Protein AF-A0A0Q4BB19-F1 (afdb_monomer)

Nearest PDB structures (foldseek):
  2dpl-assembly1_B  TM=2.195E-01  e=8.723E+00  Pyrococcus horikoshii OT3
  4wyo-assembly1_B  TM=1.911E-01  e=7.718E+00  Saccharomyces cerevisiae S288C

Mean predicted aligned error: 15.03 Å

Radius of gyration: 22.27 Å; Cα contacts (8 Å, |Δi|>4): 203; chains: 1; bounding box: 60×57×53 Å

Secondary structure (DSSP, 8-state):
--HHHHTTTT-SS--HHHHHHHHHHHHHHHSS---------TT-PPPS--SS---EEEEE--TTTS-HHHHHHHHHHHHHTTPEEEEEES-HHHHHHTTSTT--HHHHHHHHHHHHHHHHS-GGG----S--HHHHHHHHH-TT--TT---TT--HHHHHHHHHHHTTS---HHHHTSPP-SS--TT-EE-HHHHHHHHH------S--TTPPP------

Structure (mmCIF, N/CA/C/O backbone):
data_AF-A0A0Q4BB19-F1
#
_entry.id   AF-A0A0Q4BB19-F1
#
loop_
_atom_site.group_PDB
_atom_site.id
_atom_site.type_symbol
_atom_site.label_atom_id
_atom_site.label_alt_id
_atom_site.label_comp_id
_atom_site.label_asym_id
_atom_site.label_entity_id
_atom_site.label_seq_id
_atom_site.pdbx_PDB_ins_code
_atom_site.Cartn_x
_atom_site.Cartn_y
_atom_site.Cartn_z
_atom_site.occupancy
_atom_site.B_iso_or_equiv
_atom_site.auth_seq_id
_atom_site.auth_comp_id
_atom_site.auth_asym_id
_atom_site.auth_atom_id
_atom_site.pdbx_PDB_model_num
ATOM 1 N N . MET A 1 1 ? -9.253 36.532 -19.742 1.00 53.78 1 MET A N 1
ATOM 2 C CA . MET A 1 1 ? -8.812 36.222 -18.373 1.00 53.78 1 MET A CA 1
ATOM 3 C C . MET A 1 1 ? -9.333 37.343 -17.493 1.00 53.78 1 MET A C 1
ATOM 5 O O . MET A 1 1 ? -9.283 38.482 -17.946 1.00 53.78 1 MET A O 1
ATOM 9 N N . LEU A 1 2 ? -9.950 37.046 -16.352 1.00 58.09 2 LEU A N 1
ATOM 10 C CA . LEU A 1 2 ? -10.363 38.079 -15.392 1.00 58.09 2 LEU A CA 1
ATOM 11 C C . LEU A 1 2 ? -9.109 38.657 -14.708 1.00 58.09 2 LEU A C 1
ATOM 13 O O . LEU A 1 2 ? -8.163 37.915 -14.461 1.00 58.09 2 LEU A O 1
ATOM 17 N N . GLU A 1 3 ? -9.095 39.944 -14.343 1.00 58.84 3 GLU A N 1
ATOM 18 C CA . GLU A 1 3 ? -7.979 40.551 -13.575 1.00 58.84 3 GLU A CA 1
ATOM 19 C C . GLU A 1 3 ? -7.700 39.812 -12.249 1.00 58.84 3 GLU A C 1
ATOM 21 O O . GLU A 1 3 ? -6.589 39.830 -11.720 1.00 58.84 3 GLU A O 1
ATOM 26 N N . SER A 1 4 ? -8.712 39.138 -11.698 1.00 55.72 4 SER A N 1
ATOM 27 C CA . SER A 1 4 ? -8.594 38.280 -10.518 1.00 55.72 4 SER A CA 1
ATOM 28 C C . SER A 1 4 ? -7.848 36.968 -10.794 1.00 55.72 4 SER A C 1
ATOM 30 O O . SER A 1 4 ? -7.155 36.477 -9.905 1.00 55.72 4 SER A O 1
ATOM 32 N N . GLU A 1 5 ? -7.934 36.428 -12.013 1.00 53.31 5 GLU A N 1
ATOM 33 C CA . GLU A 1 5 ? -7.247 35.198 -12.435 1.00 53.31 5 GLU A CA 1
ATOM 34 C C . GLU A 1 5 ? -5.732 35.430 -12.585 1.00 53.31 5 GLU A C 1
ATOM 36 O O . GLU A 1 5 ? -4.938 34.570 -12.208 1.00 53.31 5 GLU A O 1
ATOM 41 N N . GLU A 1 6 ? -5.310 36.616 -13.039 1.00 58.72 6 GLU A N 1
ATOM 42 C CA . GLU A 1 6 ? -3.886 36.969 -13.192 1.00 58.72 6 GLU A CA 1
ATOM 43 C C . GLU A 1 6 ? -3.124 36.993 -11.858 1.00 58.72 6 GLU A C 1
ATOM 45 O O . GLU A 1 6 ? -1.945 36.650 -11.807 1.00 58.72 6 GLU A O 1
ATOM 50 N N . LYS A 1 7 ? -3.800 37.308 -10.744 1.00 58.00 7 LYS A N 1
ATOM 51 C CA . LYS A 1 7 ? -3.188 37.331 -9.400 1.00 58.00 7 LYS A CA 1
ATOM 52 C C . LYS A 1 7 ? -2.825 35.947 -8.850 1.00 58.00 7 LYS A C 1
ATOM 54 O O . LYS A 1 7 ? -2.095 35.876 -7.857 1.00 58.00 7 LYS A O 1
ATOM 59 N N . LEU A 1 8 ? -3.354 34.873 -9.440 1.00 57.22 8 LEU A N 1
ATOM 60 C CA . LEU A 1 8 ? -3.196 33.497 -8.957 1.00 57.22 8 LEU A CA 1
ATOM 61 C C . LEU A 1 8 ? -2.074 32.736 -9.672 1.00 57.22 8 LEU A C 1
ATOM 63 O O . LEU A 1 8 ? -1.525 31.794 -9.110 1.00 57.22 8 LEU A O 1
ATOM 67 N N . ILE A 1 9 ? -1.714 33.150 -10.887 1.00 52.31 9 ILE A N 1
ATOM 68 C CA . ILE A 1 9 ? -0.814 32.394 -11.771 1.00 52.31 9 ILE A CA 1
ATOM 69 C C . ILE A 1 9 ? 0.642 32.383 -11.261 1.00 52.31 9 ILE A C 1
ATOM 71 O O . ILE A 1 9 ? 1.370 31.436 -11.536 1.00 52.31 9 ILE A O 1
ATOM 75 N N . ASP A 1 10 ? 1.036 33.367 -10.446 1.00 53.34 10 ASP A N 1
ATOM 76 C CA . ASP A 1 10 ? 2.432 33.579 -10.020 1.00 53.34 10 ASP A CA 1
ATOM 77 C C . ASP A 1 10 ? 2.720 33.226 -8.543 1.00 53.34 10 ASP A C 1
ATOM 79 O O . ASP A 1 10 ? 3.765 33.585 -7.994 1.00 53.34 10 ASP A O 1
ATOM 83 N N . LYS A 1 11 ? 1.798 32.542 -7.845 1.00 56.72 11 LYS A N 1
ATOM 84 C CA . LYS A 1 11 ? 1.942 32.245 -6.406 1.00 56.72 11 LYS A CA 1
ATOM 85 C C . LYS A 1 11 ? 1.939 30.746 -6.108 1.00 56.72 11 LYS A C 1
ATOM 87 O O . LYS A 1 11 ? 0.918 30.080 -6.221 1.00 56.72 11 LYS A O 1
ATOM 92 N N . HIS A 1 12 ? 3.074 30.244 -5.615 1.00 52.50 12 HIS A N 1
ATOM 93 C CA . HIS A 1 12 ? 3.257 28.839 -5.214 1.00 52.50 12 HIS A CA 1
ATOM 94 C C . HIS A 1 12 ? 2.549 28.446 -3.903 1.00 52.50 12 HIS A C 1
ATOM 96 O O . HIS A 1 12 ? 2.389 27.260 -3.627 1.00 52.50 12 HIS A O 1
ATOM 102 N N . HIS A 1 13 ? 2.084 29.422 -3.118 1.00 51.38 13 HIS A N 1
ATOM 103 C CA . HIS A 1 13 ? 1.281 29.202 -1.917 1.00 51.38 13 HIS A CA 1
ATOM 104 C C . HIS A 1 13 ? 0.120 30.190 -1.904 1.00 51.38 13 HIS A C 1
ATOM 106 O O . HIS A 1 13 ? 0.308 31.391 -1.699 1.00 51.38 13 HIS A O 1
ATOM 112 N N . LEU A 1 14 ? -1.080 29.682 -2.151 1.00 59.03 14 LEU A N 1
ATOM 113 C CA . LEU A 1 14 ? -2.302 30.467 -2.143 1.00 59.03 14 LEU A CA 1
ATOM 114 C C . LEU A 1 14 ? -3.205 29.976 -1.015 1.00 59.03 14 LEU A C 1
ATOM 116 O O . LEU A 1 14 ? -3.479 28.783 -0.905 1.00 59.03 14 LEU A O 1
ATOM 120 N N . ASP A 1 15 ? -3.657 30.906 -0.174 1.00 58.09 15 ASP A N 1
ATOM 121 C CA . ASP A 1 15 ? -4.658 30.624 0.851 1.00 58.09 15 ASP A CA 1
ATOM 122 C C . ASP A 1 15 ? -5.973 30.245 0.160 1.00 58.09 15 ASP A C 1
ATOM 124 O O . ASP A 1 15 ? -6.537 31.045 -0.592 1.00 58.09 15 ASP A O 1
ATOM 128 N N . VAL A 1 16 ? -6.465 29.038 0.432 1.00 49.78 16 VAL A N 1
ATOM 129 C CA . VAL A 1 16 ? -7.698 28.481 -0.138 1.00 49.78 16 VAL A CA 1
ATOM 130 C C . VAL A 1 16 ? -8.880 29.444 0.015 1.00 49.78 16 VAL A C 1
ATOM 132 O O . VAL A 1 16 ? -9.647 29.618 -0.932 1.00 49.78 16 VAL A O 1
ATOM 135 N N . ARG A 1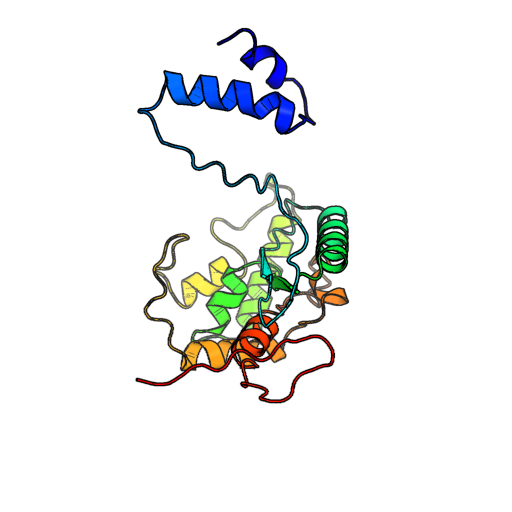 17 ? -8.979 30.164 1.142 1.00 56.41 17 ARG A N 1
ATOM 136 C CA . ARG A 1 17 ? -10.050 31.145 1.395 1.00 56.41 17 ARG A CA 1
ATOM 137 C C . ARG A 1 17 ? -9.991 32.340 0.448 1.00 56.41 17 ARG A C 1
ATOM 139 O O . ARG A 1 17 ? -11.023 32.912 0.114 1.00 56.41 17 ARG A O 1
ATOM 146 N N . SER A 1 18 ? -8.793 32.707 -0.004 1.00 61.97 18 SER A N 1
ATOM 147 C CA . SER A 1 18 ? -8.591 33.815 -0.943 1.00 61.97 18 SER A CA 1
ATOM 148 C C . SER A 1 18 ? -8.854 33.429 -2.404 1.00 61.97 18 SER A C 1
ATOM 150 O O . SER A 1 18 ? -9.204 34.288 -3.210 1.00 61.97 18 SER A O 1
ATOM 152 N N . VAL A 1 19 ? -8.720 32.142 -2.744 1.00 66.69 19 VAL A N 1
ATOM 153 C CA . VAL A 1 19 ? -8.866 31.624 -4.118 1.00 66.69 19 VAL A CA 1
ATOM 154 C C . VAL A 1 19 ? -10.290 31.167 -4.419 1.00 66.69 19 VAL A C 1
ATOM 156 O O . VAL A 1 19 ? -10.774 31.338 -5.539 1.00 66.69 19 VAL A O 1
ATOM 159 N N . LEU A 1 20 ? -10.974 30.619 -3.413 1.00 61.25 20 LEU A N 1
ATOM 160 C CA . LEU A 1 20 ? -12.324 30.065 -3.516 1.00 61.25 20 LEU A CA 1
ATOM 161 C C . LEU A 1 20 ? -13.338 30.983 -4.223 1.00 61.25 20 LEU A C 1
ATOM 163 O O . LEU A 1 20 ? -14.009 30.507 -5.141 1.00 61.25 20 LEU A O 1
ATOM 167 N N . PRO A 1 21 ? -13.434 32.289 -3.899 1.00 72.06 21 PRO A N 1
ATOM 168 C CA . PRO A 1 21 ? -14.377 33.182 -4.575 1.00 72.06 21 PRO A CA 1
ATOM 169 C C . PRO A 1 21 ? -14.104 33.324 -6.080 1.00 72.06 21 PRO A C 1
ATOM 171 O O . PRO A 1 21 ? -15.037 33.350 -6.879 1.00 72.06 21 PRO A O 1
ATOM 174 N N . ILE A 1 22 ? -12.827 33.360 -6.477 1.00 73.38 22 ILE A N 1
ATOM 175 C CA . ILE A 1 22 ? -12.400 33.539 -7.874 1.00 73.38 22 ILE A CA 1
ATOM 176 C C . ILE A 1 22 ? -12.714 32.278 -8.684 1.00 73.38 22 ILE A C 1
ATOM 178 O O . ILE A 1 22 ? -13.231 32.360 -9.797 1.00 73.38 22 ILE A O 1
ATOM 182 N N . VAL A 1 23 ? -12.457 31.101 -8.107 1.00 65.81 23 VAL A N 1
ATOM 183 C CA . VAL A 1 23 ? -12.779 29.811 -8.733 1.00 65.81 23 VAL A CA 1
ATOM 184 C C . VAL A 1 23 ? -14.292 29.642 -8.881 1.00 65.81 23 VAL A C 1
ATOM 186 O O . VAL A 1 23 ? -14.752 29.257 -9.953 1.00 65.81 23 VAL A O 1
ATOM 189 N N . LYS A 1 24 ? -15.085 29.995 -7.862 1.00 65.31 24 LYS A N 1
ATOM 190 C CA . LYS A 1 24 ? -16.557 29.958 -7.945 1.00 65.31 24 LYS A CA 1
ATOM 191 C C . LYS A 1 24 ? -17.100 30.873 -9.043 1.00 65.31 24 LYS A C 1
ATOM 193 O O . LYS A 1 24 ? -17.976 30.473 -9.813 1.00 65.31 24 LYS A O 1
ATOM 198 N N . GLU A 1 25 ? -16.558 32.083 -9.163 1.00 72.44 25 GLU A N 1
ATOM 199 C CA . GLU A 1 25 ? -16.942 33.011 -10.229 1.00 72.44 25 GLU A CA 1
ATOM 200 C C . GLU A 1 25 ? -16.548 32.477 -11.617 1.00 72.44 25 GLU A C 1
ATOM 202 O O . GLU A 1 25 ? -17.345 32.527 -12.555 1.00 72.44 25 GLU A O 1
ATOM 207 N N . TYR A 1 26 ? -15.343 31.913 -11.749 1.00 68.31 26 TYR A N 1
ATOM 208 C CA . TYR A 1 26 ? -14.877 31.297 -12.991 1.00 68.31 26 TYR A CA 1
ATOM 209 C C . TYR A 1 26 ? -15.791 30.153 -13.440 1.00 68.31 26 TYR A C 1
ATOM 211 O O . TYR A 1 26 ? -16.166 30.082 -14.614 1.00 68.31 26 TYR A O 1
ATOM 219 N N . MET A 1 27 ? -16.145 29.270 -12.502 1.00 61.88 27 ME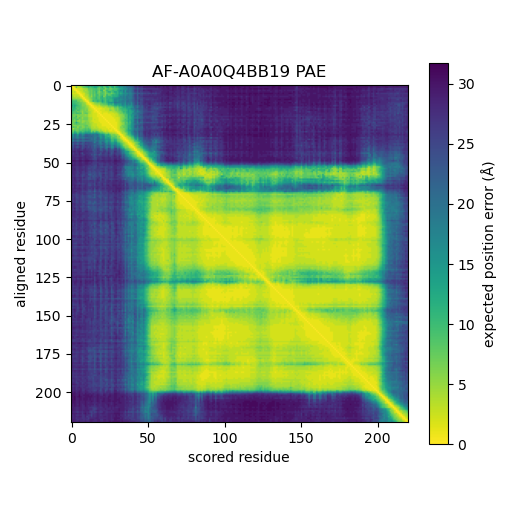T A N 1
ATOM 220 C CA . MET A 1 27 ? -16.933 28.071 -12.769 1.00 61.88 27 MET A CA 1
ATOM 221 C C . MET A 1 27 ? -18.383 28.418 -13.121 1.00 61.88 27 MET A C 1
ATOM 223 O O . MET A 1 27 ? -18.885 27.945 -14.137 1.00 61.88 27 MET A O 1
ATOM 227 N N . SER A 1 28 ? -19.023 29.309 -12.357 1.00 67.44 28 SER A N 1
ATOM 228 C CA . SER A 1 28 ? -20.429 29.697 -12.573 1.00 67.44 28 SER A CA 1
ATOM 229 C C . SER A 1 28 ? -20.683 30.421 -13.900 1.00 67.44 28 SER A C 1
ATOM 231 O O . SER A 1 28 ? -21.792 30.380 -14.424 1.00 67.44 28 SER A O 1
ATOM 233 N N . LYS A 1 29 ? -19.663 31.070 -14.478 1.00 70.00 29 LYS A N 1
ATOM 234 C CA . LYS A 1 29 ? -19.765 31.739 -15.786 1.00 70.00 29 LYS A CA 1
ATOM 235 C C . LYS A 1 29 ? -19.571 30.811 -16.987 1.00 70.00 29 LYS A C 1
ATOM 237 O O . LYS A 1 29 ? -19.934 31.197 -18.097 1.00 70.00 29 LYS A O 1
ATOM 242 N N . ARG A 1 30 ? -18.928 29.653 -16.812 1.00 70.44 30 ARG A N 1
ATOM 243 C CA . ARG A 1 30 ? -18.482 28.789 -17.928 1.00 70.44 30 ARG A CA 1
ATOM 244 C C . ARG A 1 30 ? -19.143 27.426 -17.969 1.00 70.44 30 ARG A C 1
ATOM 246 O O . ARG A 1 30 ? -19.144 26.798 -19.024 1.00 70.44 30 ARG A O 1
ATOM 253 N N . TYR A 1 31 ? -19.692 26.987 -16.851 1.00 57.69 31 TYR A N 1
ATOM 254 C CA . TYR A 1 31 ? -20.368 25.711 -16.733 1.00 57.69 31 TYR A CA 1
ATOM 255 C C . TYR A 1 31 ? -21.805 25.968 -16.276 1.00 57.69 31 TYR A C 1
ATOM 257 O O . TYR A 1 31 ? -22.059 26.931 -15.551 1.00 57.69 31 TYR A O 1
ATOM 265 N N . GLU A 1 32 ? -22.745 25.138 -16.739 1.00 52.69 32 GLU A N 1
ATOM 266 C CA . GLU A 1 32 ? -24.117 25.108 -16.210 1.00 52.69 32 GLU A CA 1
ATOM 267 C C . GLU A 1 32 ? -24.080 25.070 -14.674 1.00 52.69 32 GLU A C 1
ATOM 269 O O . GLU A 1 32 ? -23.137 24.482 -14.134 1.00 52.69 32 GLU A O 1
ATOM 274 N N . PRO A 1 33 ? -25.048 25.697 -13.973 1.00 47.81 33 PRO A N 1
ATOM 275 C CA . PRO A 1 33 ? -25.024 25.859 -12.524 1.00 47.81 33 PRO A CA 1
ATOM 276 C C . PRO A 1 33 ? -24.982 24.491 -11.844 1.00 47.81 33 PRO A C 1
ATOM 278 O O . PRO A 1 33 ? -25.997 23.842 -11.609 1.00 47.81 33 PRO A O 1
ATOM 281 N N . TYR A 1 34 ? -23.765 24.045 -11.565 1.00 43.22 34 TYR A N 1
ATOM 282 C CA . TYR A 1 34 ? -23.487 22.895 -10.741 1.00 43.22 34 TYR A CA 1
ATOM 283 C C . TYR A 1 34 ? -23.524 23.421 -9.317 1.00 43.22 34 TYR A C 1
ATOM 285 O O . TYR A 1 34 ? -22.680 24.239 -8.937 1.00 43.22 34 TYR A O 1
ATOM 293 N N . ASP A 1 35 ? -24.548 23.019 -8.572 1.00 46.28 35 ASP A N 1
ATOM 294 C CA . ASP A 1 35 ? -24.651 23.339 -7.158 1.00 46.28 35 ASP A CA 1
ATOM 295 C C . ASP A 1 35 ? -23.518 22.586 -6.459 1.00 46.28 35 ASP A C 1
ATOM 297 O O . ASP A 1 35 ? -23.574 21.376 -6.229 1.00 46.28 35 ASP A O 1
ATOM 301 N N . PHE A 1 36 ? -22.400 23.276 -6.250 1.00 38.56 36 PHE A N 1
ATOM 302 C CA . PHE A 1 36 ? -21.395 22.794 -5.329 1.00 38.56 36 PHE A CA 1
ATOM 303 C C . PHE A 1 36 ? -22.032 22.908 -3.948 1.00 38.56 36 PHE A C 1
ATOM 305 O O . PHE A 1 36 ? -22.017 23.985 -3.354 1.00 38.56 36 PHE A O 1
ATOM 312 N N . GLU A 1 37 ? -22.546 21.796 -3.419 1.00 38.84 37 GLU A N 1
ATOM 313 C CA . GLU A 1 37 ? -22.554 21.611 -1.973 1.00 38.84 37 GLU A CA 1
ATOM 314 C C . GLU A 1 37 ? -21.092 21.587 -1.534 1.00 38.84 37 GLU A C 1
ATOM 316 O O . GLU A 1 37 ? -20.397 20.570 -1.501 1.00 38.84 37 GLU A O 1
ATOM 321 N N . GLU A 1 38 ? -20.582 22.784 -1.299 1.00 38.84 38 GLU A N 1
ATOM 322 C CA . GLU A 1 38 ? -19.332 23.009 -0.627 1.00 38.84 38 GLU A CA 1
ATOM 323 C C . GLU A 1 38 ? -19.514 22.514 0.810 1.00 38.84 38 GLU A C 1
ATOM 325 O O . GLU A 1 38 ? -19.960 23.243 1.689 1.00 38.84 38 GLU A O 1
ATOM 330 N N . ILE A 1 39 ? -19.179 21.245 1.052 1.00 43.03 39 ILE A N 1
ATOM 331 C CA . ILE A 1 39 ? -18.985 20.731 2.408 1.00 43.03 39 ILE A CA 1
ATOM 332 C C . ILE A 1 39 ? -17.645 21.292 2.900 1.00 43.03 39 ILE A C 1
ATOM 334 O O . ILE A 1 39 ? -16.632 20.598 2.965 1.00 43.03 39 ILE A O 1
ATOM 338 N N . ILE A 1 40 ? -17.616 22.590 3.198 1.00 43.94 40 ILE A N 1
ATOM 339 C CA . ILE A 1 40 ? -16.677 23.142 4.168 1.00 43.94 40 ILE A CA 1
ATOM 340 C C . ILE A 1 40 ? -17.390 22.968 5.506 1.00 43.94 40 ILE A C 1
ATOM 342 O O . ILE A 1 40 ? -18.423 23.604 5.711 1.00 43.94 40 ILE A O 1
ATOM 346 N N . PRO A 1 41 ? -16.912 22.099 6.414 1.00 42.78 41 PRO A N 1
ATOM 347 C CA . PRO A 1 41 ? -17.486 22.022 7.744 1.00 42.78 41 PRO A CA 1
ATOM 348 C C . PRO A 1 41 ? -17.123 23.327 8.462 1.00 42.78 41 PRO A C 1
ATOM 350 O O . PRO A 1 41 ? -16.047 23.444 9.046 1.00 42.78 41 PRO A O 1
ATOM 353 N N . GLU A 1 42 ? -17.984 24.340 8.354 1.00 39.81 42 GLU A N 1
ATOM 354 C CA . GLU A 1 42 ? -17.834 25.591 9.105 1.00 39.81 42 GLU A CA 1
ATOM 355 C C . GLU A 1 42 ? -18.067 25.363 10.607 1.00 39.81 42 GLU A C 1
ATOM 357 O O . GLU A 1 42 ? -17.494 26.086 11.415 1.00 39.81 42 GLU A O 1
ATOM 362 N N . ASP A 1 43 ? -18.726 24.256 10.968 1.00 39.31 43 ASP A N 1
ATOM 363 C CA . ASP A 1 43 ? -18.947 23.815 12.344 1.00 39.31 43 ASP A CA 1
ATOM 364 C C . ASP A 1 43 ? -18.482 22.365 12.562 1.00 39.31 43 ASP A C 1
ATOM 366 O O . ASP A 1 43 ? -19.257 21.505 12.984 1.00 39.31 43 ASP A O 1
ATOM 370 N N . PHE A 1 44 ? -17.200 22.050 12.330 1.00 41.12 44 PHE A N 1
ATOM 371 C CA . PHE A 1 44 ? -16.625 20.891 13.033 1.00 41.12 44 PHE A CA 1
ATOM 372 C C . PHE A 1 44 ? -16.393 21.273 14.502 1.00 41.12 44 PHE A C 1
ATOM 374 O O . PHE A 1 44 ? -15.260 21.344 14.983 1.00 41.12 44 PHE A O 1
ATOM 381 N N . GLU A 1 45 ? -17.481 21.553 15.225 1.00 42.38 45 GLU A N 1
ATOM 382 C CA . GLU A 1 45 ? -17.463 21.387 16.668 1.00 42.38 45 GLU A CA 1
ATOM 383 C C . GLU A 1 45 ? -17.094 19.918 16.914 1.00 42.38 45 GLU A C 1
ATOM 385 O O . GLU A 1 45 ? -17.735 19.028 16.342 1.00 42.38 45 GLU A O 1
ATOM 390 N N . PRO A 1 46 ? -16.029 19.625 17.684 1.00 40.91 46 PRO A N 1
ATOM 391 C CA . PRO A 1 46 ? -15.696 18.247 18.005 1.00 40.91 46 PRO A CA 1
ATOM 392 C C . PRO A 1 46 ? -16.959 17.590 18.578 1.00 40.91 46 PRO A C 1
ATOM 394 O O . PRO A 1 46 ? -17.511 18.115 19.549 1.00 40.91 46 PRO A O 1
ATOM 397 N N . PRO A 1 47 ? -17.467 16.503 17.967 1.00 4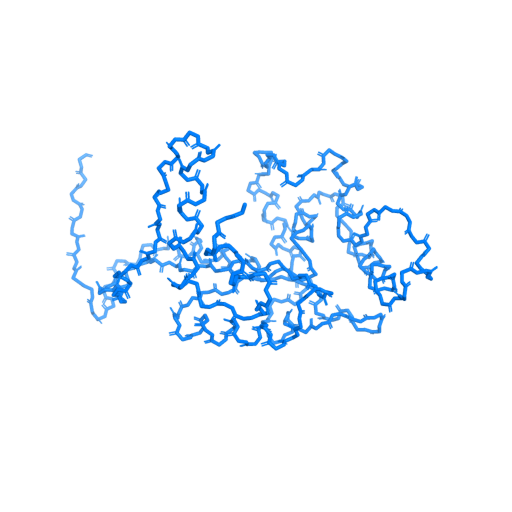1.88 47 PRO A N 1
ATOM 398 C CA . PRO A 1 47 ? -18.794 16.005 18.277 1.00 41.88 47 PRO A CA 1
ATOM 399 C C . PRO A 1 47 ? -18.908 15.677 19.764 1.00 41.88 47 PRO A C 1
ATOM 401 O O . PRO A 1 47 ? -18.130 14.904 20.332 1.00 41.88 47 PRO A O 1
ATOM 404 N N . VAL A 1 48 ? -19.896 16.302 20.398 1.00 40.38 48 VAL A N 1
ATOM 405 C CA . VAL A 1 48 ? -20.244 16.091 21.798 1.00 40.38 48 VAL A CA 1
ATOM 406 C C . VAL A 1 48 ? -20.945 14.727 21.876 1.00 40.38 48 VAL A C 1
ATOM 408 O O . VAL A 1 48 ? -22.117 14.594 21.542 1.00 40.38 48 VAL A O 1
ATOM 411 N N . SER A 1 49 ? -20.187 13.706 22.287 1.00 39.03 49 SER A N 1
ATOM 412 C CA . SER A 1 49 ? -20.519 12.271 22.426 1.00 39.03 49 SER A CA 1
ATOM 413 C C . SER A 1 49 ? -20.063 11.351 21.273 1.00 39.03 49 SER A C 1
ATOM 415 O O . SER A 1 49 ? -20.640 11.253 20.191 1.00 39.03 49 SER A O 1
ATOM 417 N N . PHE A 1 50 ? -18.973 10.637 21.565 1.00 47.34 50 PHE A N 1
ATOM 418 C CA . PHE A 1 50 ? -18.299 9.630 20.746 1.00 47.34 50 PHE A CA 1
ATOM 419 C C . PHE A 1 50 ? -18.897 8.245 21.018 1.00 47.34 50 PHE A C 1
ATOM 421 O O . PHE A 1 50 ? -18.317 7.436 21.735 1.00 47.34 50 PHE A O 1
ATOM 428 N N . GLY A 1 51 ? -20.088 7.987 20.479 1.00 43.03 51 GLY A N 1
ATOM 429 C CA . GLY A 1 51 ? -20.772 6.714 20.697 1.00 43.03 51 GLY A CA 1
ATOM 430 C C . GLY A 1 51 ? -20.138 5.529 19.969 1.00 43.03 51 GLY A C 1
ATOM 431 O O . GLY A 1 51 ? -20.003 4.498 20.601 1.00 43.03 51 GLY A O 1
ATOM 432 N N . ASN A 1 52 ? -19.782 5.667 18.677 1.00 49.47 52 ASN A N 1
ATOM 433 C CA . ASN A 1 52 ? -19.160 4.614 17.837 1.00 49.47 52 ASN A CA 1
ATOM 434 C C . ASN A 1 52 ? -18.712 5.112 16.431 1.00 49.47 52 ASN A C 1
ATOM 436 O O . ASN A 1 52 ? -18.665 4.341 15.475 1.00 49.47 52 ASN A O 1
ATOM 440 N N . ASN A 1 53 ? -18.415 6.405 16.248 1.00 53.38 53 ASN A N 1
ATOM 441 C CA . ASN A 1 53 ? -18.012 6.927 14.932 1.00 53.38 53 ASN A CA 1
ATOM 442 C C . ASN A 1 53 ? -16.485 6.876 14.770 1.00 53.38 53 ASN A C 1
ATOM 444 O O . ASN A 1 53 ? -15.763 7.620 15.434 1.00 53.38 53 ASN A O 1
ATOM 448 N N . HIS A 1 54 ? -15.998 6.015 13.872 1.00 58.81 54 HIS A N 1
ATOM 449 C CA . HIS A 1 54 ? -14.586 5.946 13.495 1.00 58.81 54 HIS A CA 1
ATOM 450 C C . HIS A 1 54 ? -14.315 6.824 12.273 1.00 58.81 54 HIS A C 1
ATOM 452 O O . HIS A 1 54 ? -14.851 6.589 11.193 1.00 58.81 54 HIS A O 1
ATOM 458 N N . TYR A 1 55 ? -13.437 7.810 12.428 1.00 64.31 55 TYR A N 1
ATOM 459 C CA . TYR A 1 55 ? -12.895 8.558 11.299 1.00 64.31 55 TYR A CA 1
ATOM 460 C C . TYR A 1 55 ? -11.661 7.841 10.771 1.00 64.31 55 TYR A C 1
ATOM 462 O O . TYR A 1 55 ? -10.718 7.587 11.527 1.00 64.31 55 TYR A O 1
ATOM 470 N N . VAL A 1 56 ? -11.679 7.519 9.478 1.00 63.69 56 VAL A N 1
ATOM 471 C CA . VAL A 1 56 ? -10.600 6.801 8.807 1.00 63.69 56 VAL A CA 1
ATOM 472 C C . VAL A 1 56 ? -10.105 7.601 7.611 1.00 63.69 56 VAL A C 1
ATOM 474 O O . VAL A 1 56 ? -10.872 7.900 6.699 1.00 63.69 56 VAL A O 1
ATOM 477 N N . MET A 1 5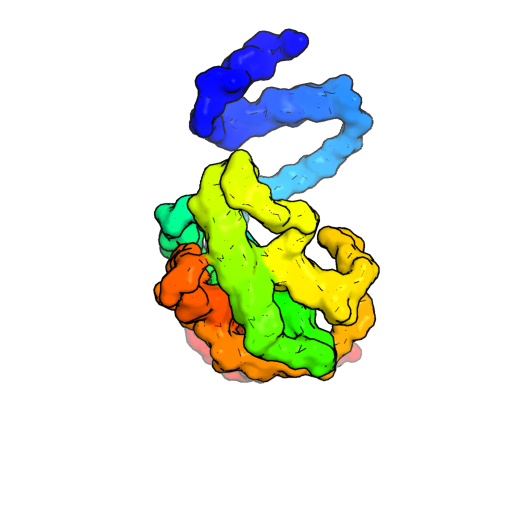7 ? -8.813 7.917 7.596 1.00 69.75 57 MET A N 1
ATOM 478 C CA . MET A 1 57 ? -8.145 8.508 6.438 1.00 69.75 57 MET A CA 1
ATOM 479 C C . MET A 1 57 ? -7.372 7.415 5.704 1.00 69.75 57 MET A C 1
ATOM 481 O O . MET A 1 57 ? -6.520 6.777 6.311 1.00 69.75 57 MET A O 1
ATOM 485 N N . ILE A 1 58 ? -7.660 7.196 4.419 1.00 73.88 58 ILE A N 1
ATOM 486 C CA . ILE A 1 58 ? -6.937 6.228 3.582 1.00 73.88 58 ILE A CA 1
ATOM 487 C C . ILE A 1 58 ? -5.926 6.990 2.729 1.00 73.88 58 ILE A C 1
ATOM 489 O O . ILE A 1 58 ? -6.308 7.820 1.906 1.00 73.88 58 ILE A O 1
ATOM 493 N N . VAL A 1 59 ? -4.641 6.709 2.930 1.00 75.69 59 VAL A N 1
ATOM 494 C CA . VAL A 1 59 ? -3.539 7.350 2.211 1.00 75.69 59 VAL A CA 1
ATOM 495 C C . VAL A 1 59 ? -2.860 6.347 1.295 1.00 75.69 59 VAL A C 1
ATOM 497 O O . VAL A 1 59 ? -2.265 5.357 1.733 1.00 75.69 59 VAL A O 1
ATOM 500 N N . ASP A 1 60 ? -2.927 6.665 0.010 1.00 79.38 60 ASP A N 1
ATOM 501 C CA . ASP A 1 60 ? -2.210 5.996 -1.060 1.00 79.38 60 ASP A CA 1
ATOM 502 C C . ASP A 1 60 ? -0.813 6.625 -1.212 1.00 79.38 60 ASP A C 1
ATOM 504 O O . ASP A 1 60 ? -0.687 7.824 -1.479 1.00 79.38 60 ASP A O 1
ATOM 508 N N . ARG A 1 61 ? 0.254 5.862 -0.944 1.00 77.19 61 ARG A N 1
ATOM 509 C CA . ARG A 1 61 ? 1.612 6.411 -0.805 1.00 77.19 61 ARG A CA 1
ATOM 510 C C . ARG A 1 61 ? 2.299 6.642 -2.146 1.00 77.19 61 ARG A C 1
ATOM 512 O O . ARG A 1 61 ? 3.215 5.920 -2.518 1.00 77.19 61 ARG A O 1
ATOM 519 N N . ASP A 1 62 ? 2.018 7.750 -2.814 1.00 71.81 62 ASP A N 1
ATOM 520 C CA . ASP A 1 62 ? 2.879 8.142 -3.934 1.00 71.81 62 ASP A CA 1
ATOM 521 C C . ASP A 1 62 ? 4.276 8.597 -3.450 1.00 71.81 62 ASP A C 1
ATOM 523 O O . ASP A 1 62 ? 4.528 9.757 -3.120 1.00 71.81 62 ASP A O 1
ATOM 527 N N . GLN A 1 63 ? 5.208 7.642 -3.386 1.00 67.88 63 GLN A N 1
ATOM 528 C CA . GLN A 1 63 ? 6.536 7.799 -2.779 1.00 67.88 63 GLN A CA 1
ATOM 529 C C . GLN A 1 63 ? 7.484 8.720 -3.549 1.00 67.88 63 GLN A C 1
ATOM 531 O O . GLN A 1 63 ? 8.594 9.005 -3.079 1.00 67.88 63 GLN A O 1
ATOM 536 N N . PHE A 1 64 ? 7.087 9.124 -4.754 1.00 65.38 64 PHE A N 1
ATOM 537 C CA . PHE A 1 64 ? 7.927 9.883 -5.672 1.00 65.38 64 PHE A CA 1
ATOM 538 C C . PHE A 1 64 ? 7.409 11.296 -5.911 1.00 65.38 64 PHE A C 1
ATOM 540 O O . PHE A 1 64 ? 8.199 12.144 -6.321 1.00 65.38 64 PHE A O 1
ATOM 547 N N . THR A 1 65 ? 6.140 11.573 -5.604 1.00 57.31 65 THR A N 1
ATOM 548 C CA . THR A 1 65 ? 5.574 12.928 -5.666 1.00 57.31 65 THR A CA 1
ATOM 549 C C . THR A 1 65 ? 5.450 13.592 -4.294 1.00 57.31 65 THR A C 1
ATOM 551 O O . THR A 1 65 ? 5.500 14.819 -4.220 1.00 57.31 65 THR A O 1
ATOM 554 N N . LEU A 1 66 ? 5.367 12.825 -3.199 1.00 52.84 66 LEU A N 1
ATOM 555 C CA . LEU A 1 66 ? 5.205 13.359 -1.844 1.00 52.84 66 LEU A CA 1
ATOM 556 C C . LEU A 1 66 ? 6.445 13.078 -0.979 1.00 52.84 66 LEU A C 1
ATOM 558 O O . LEU A 1 66 ? 6.848 11.932 -0.775 1.00 52.84 66 LEU A O 1
ATOM 562 N N . GLY A 1 67 ? 7.070 14.139 -0.459 1.00 55.47 67 GLY A N 1
ATOM 563 C CA . GLY A 1 67 ? 8.176 14.036 0.498 1.00 55.47 67 GLY A CA 1
ATOM 564 C C . GLY A 1 67 ? 7.736 13.437 1.843 1.00 55.47 67 GLY A C 1
ATOM 565 O O . GLY A 1 67 ? 6.565 13.501 2.213 1.00 55.47 67 GLY A O 1
ATOM 566 N N . ASN A 1 68 ? 8.683 12.869 2.600 1.00 56.31 68 ASN A N 1
ATOM 567 C CA . ASN A 1 68 ? 8.413 12.272 3.921 1.00 56.31 68 ASN A CA 1
ATOM 568 C C . ASN A 1 68 ? 7.864 13.281 4.946 1.00 56.31 68 ASN A C 1
ATOM 570 O O . ASN A 1 68 ? 7.131 12.883 5.847 1.00 56.31 68 ASN A O 1
ATOM 574 N N . ASP A 1 69 ? 8.178 14.567 4.794 1.00 57.44 69 ASP A N 1
ATOM 575 C CA . ASP A 1 69 ? 7.734 15.618 5.718 1.00 57.44 69 ASP A CA 1
ATOM 576 C C . ASP A 1 69 ? 6.206 15.785 5.720 1.00 57.44 69 ASP A C 1
ATOM 578 O O . ASP A 1 69 ? 5.632 16.176 6.738 1.00 57.44 69 ASP A O 1
ATOM 582 N N . ASN A 1 70 ? 5.539 15.406 4.623 1.00 65.69 70 ASN A N 1
ATOM 583 C CA . ASN A 1 70 ? 4.083 15.426 4.541 1.00 65.69 70 ASN A CA 1
ATOM 584 C C . ASN A 1 70 ? 3.489 14.324 5.429 1.00 65.69 70 ASN A C 1
ATOM 586 O O . ASN A 1 70 ? 2.743 14.629 6.356 1.00 65.69 70 ASN A O 1
ATOM 590 N N . ILE A 1 71 ? 3.915 13.060 5.283 1.00 76.06 71 ILE A N 1
ATOM 591 C CA . ILE A 1 71 ? 3.248 11.965 6.011 1.00 76.06 71 ILE A CA 1
ATOM 592 C C . ILE A 1 71 ? 3.383 12.084 7.531 1.00 76.06 71 ILE A C 1
ATOM 594 O O . ILE A 1 71 ? 2.457 11.742 8.261 1.00 76.06 71 ILE A O 1
ATOM 598 N N . ASP A 1 72 ? 4.506 12.599 8.037 1.00 79.56 72 ASP A N 1
ATOM 599 C CA . ASP A 1 72 ? 4.652 12.837 9.474 1.00 79.56 72 ASP A CA 1
ATOM 600 C C . ASP A 1 72 ? 3.718 13.952 9.971 1.00 79.56 72 ASP A C 1
ATOM 602 O O . ASP A 1 72 ? 3.181 13.859 11.082 1.00 79.56 72 ASP A O 1
ATOM 606 N N . LEU A 1 73 ? 3.458 14.972 9.148 1.00 79.12 73 LEU A N 1
ATOM 607 C CA . LEU A 1 73 ? 2.447 15.987 9.427 1.00 79.12 73 LEU A CA 1
ATOM 608 C C . LEU A 1 73 ? 1.039 15.376 9.431 1.00 79.12 73 LEU A C 1
ATOM 610 O O . LEU A 1 73 ? 0.298 15.599 10.390 1.00 79.12 73 LEU A O 1
ATOM 614 N N . GLU A 1 74 ? 0.686 14.556 8.436 1.00 76.94 74 GLU A N 1
ATOM 615 C CA . GLU A 1 74 ? -0.617 13.878 8.388 1.00 76.94 74 GLU A CA 1
ATOM 616 C C . GLU A 1 74 ? -0.823 12.926 9.574 1.00 76.94 74 GLU A C 1
ATOM 618 O O . GLU A 1 74 ? -1.877 12.959 10.210 1.00 76.94 74 GLU A O 1
ATOM 623 N N . VAL A 1 75 ? 0.193 12.138 9.945 1.00 80.94 75 VAL A N 1
ATOM 624 C CA . VAL A 1 75 ? 0.163 11.266 11.131 1.00 80.94 75 VAL A CA 1
ATOM 625 C C . VAL A 1 75 ? -0.097 12.082 12.395 1.00 80.94 75 VAL A C 1
ATOM 627 O O . VAL A 1 75 ? -0.909 11.691 13.236 1.00 80.94 75 VAL A O 1
ATOM 630 N N . ASN A 1 76 ? 0.584 13.218 12.555 1.00 80.75 76 ASN A N 1
ATOM 631 C CA . ASN A 1 76 ? 0.415 14.072 13.727 1.00 80.75 76 ASN A CA 1
ATOM 632 C C . ASN A 1 76 ? -0.952 14.764 13.750 1.00 80.75 76 ASN A C 1
ATOM 634 O O . ASN A 1 76 ? -1.553 14.874 14.818 1.00 80.75 76 ASN A O 1
ATOM 638 N N . ASN A 1 77 ? -1.461 15.198 12.598 1.00 77.88 77 ASN A N 1
ATOM 639 C CA . ASN A 1 77 ? -2.785 15.805 12.485 1.00 77.88 77 ASN A CA 1
ATOM 640 C C . ASN A 1 77 ? -3.889 14.786 12.787 1.00 77.88 77 ASN A C 1
ATOM 642 O O . ASN A 1 77 ? -4.743 15.062 13.626 1.00 77.88 77 ASN A O 1
ATOM 646 N N . CYS A 1 78 ? -3.810 13.578 12.221 1.00 75.06 78 CYS A N 1
ATOM 647 C CA . CYS A 1 78 ? -4.757 12.503 12.518 1.00 75.06 78 CYS A CA 1
ATOM 648 C C . CYS A 1 78 ? -4.752 12.150 14.008 1.00 75.06 78 CYS A C 1
ATOM 650 O O . CYS A 1 78 ? -5.812 12.046 14.616 1.00 75.06 78 CYS A O 1
ATOM 652 N N . LYS A 1 79 ? -3.573 12.065 14.640 1.00 78.81 79 LYS A N 1
ATOM 653 C CA . LYS A 1 79 ? -3.471 11.843 16.093 1.00 78.81 79 LYS A CA 1
ATOM 654 C C . LYS A 1 79 ? -4.142 12.946 16.910 1.00 78.81 79 LYS A C 1
ATOM 656 O O . LYS A 1 79 ? -4.845 12.632 17.865 1.00 78.81 79 LYS A O 1
ATOM 661 N N . LYS A 1 80 ? -3.941 14.220 16.550 1.00 76.50 80 LYS A N 1
ATOM 662 C CA . LYS A 1 80 ? -4.588 15.361 17.226 1.00 76.50 80 LYS A CA 1
ATOM 663 C C . LYS A 1 80 ? -6.110 15.326 17.082 1.00 76.50 80 LYS A C 1
ATOM 665 O O . LYS A 1 80 ? -6.804 15.683 18.024 1.00 76.50 80 LYS A O 1
ATOM 670 N N . MET A 1 81 ? -6.605 14.890 15.925 1.00 75.50 81 MET A N 1
ATOM 671 C CA . MET A 1 81 ? -8.035 14.799 15.608 1.00 75.50 81 MET A CA 1
ATOM 672 C C . MET A 1 81 ? -8.669 13.457 16.003 1.00 75.50 81 MET A C 1
ATOM 674 O O . MET A 1 81 ? -9.851 13.251 15.755 1.00 75.50 81 MET A O 1
ATOM 678 N N . GLN A 1 82 ? -7.901 12.546 16.615 1.00 74.44 82 GLN A N 1
ATOM 679 C CA . GLN A 1 82 ? -8.337 11.190 16.975 1.00 74.44 82 GLN A CA 1
ATOM 680 C C . GLN A 1 82 ? -8.850 10.370 15.774 1.00 74.44 82 GLN A C 1
ATOM 682 O O . GLN A 1 82 ? -9.757 9.549 15.898 1.00 74.44 82 GLN A O 1
ATOM 687 N N . TYR A 1 83 ? -8.250 10.578 14.602 1.00 76.56 83 TYR A N 1
ATOM 688 C CA . TYR A 1 83 ? -8.536 9.824 13.384 1.00 76.56 83 TYR A CA 1
ATOM 689 C C . TYR A 1 83 ? -7.621 8.607 13.269 1.00 76.56 83 TYR A C 1
ATOM 691 O O . TYR A 1 83 ? -6.418 8.680 13.539 1.00 76.56 83 TYR A O 1
ATOM 699 N N . SER A 1 84 ? -8.190 7.493 12.813 1.00 79.56 84 SER A N 1
ATOM 700 C CA . SER A 1 84 ? -7.422 6.317 12.413 1.00 79.56 84 SER A CA 1
ATOM 701 C C . SER A 1 84 ? -6.846 6.557 11.021 1.00 79.56 84 SER A C 1
ATOM 703 O O . SER A 1 84 ? -7.565 6.910 10.088 1.00 79.56 84 SER A O 1
ATOM 705 N N . LEU A 1 85 ? -5.538 6.386 10.872 1.00 83.69 85 LEU A N 1
ATOM 706 C CA . LEU A 1 85 ? -4.856 6.577 9.597 1.00 83.69 85 LEU A CA 1
ATOM 707 C C . LEU A 1 85 ? -4.545 5.214 8.986 1.00 83.69 85 LEU A C 1
ATOM 709 O O . LEU A 1 85 ? -3.756 4.454 9.545 1.00 83.69 85 LEU A O 1
ATOM 713 N N . ILE A 1 86 ? -5.141 4.931 7.835 1.00 87.94 86 ILE A N 1
ATOM 714 C CA . ILE A 1 86 ? -4.925 3.723 7.050 1.00 87.94 86 ILE A CA 1
ATOM 715 C C . ILE A 1 86 ? -4.035 4.065 5.859 1.00 87.94 86 ILE A C 1
ATOM 717 O O . ILE A 1 86 ? -4.289 5.010 5.122 1.00 87.94 86 ILE A O 1
ATOM 721 N N . VAL A 1 87 ? -2.968 3.306 5.667 1.00 89.31 87 VAL A N 1
ATOM 722 C CA . VAL A 1 87 ? -1.941 3.538 4.658 1.00 89.31 87 VAL A CA 1
ATOM 723 C C . VAL A 1 87 ? -1.748 2.273 3.839 1.00 89.31 87 VAL A C 1
ATOM 725 O O . VAL A 1 87 ? -1.678 1.163 4.372 1.00 89.31 87 VAL A O 1
ATOM 728 N N . THR A 1 88 ? -1.609 2.448 2.531 1.00 92.25 88 THR A N 1
ATOM 729 C CA . THR A 1 88 ? -1.099 1.427 1.612 1.00 92.25 88 THR A CA 1
ATOM 730 C C . THR A 1 88 ? 0.217 1.911 1.023 1.00 92.25 88 THR A C 1
ATOM 732 O O . THR A 1 88 ? 0.273 2.995 0.449 1.00 92.25 88 THR A O 1
ATOM 735 N N . ASN A 1 89 ? 1.279 1.116 1.174 1.00 92.81 89 ASN A N 1
ATOM 736 C CA . ASN A 1 89 ? 2.630 1.439 0.729 1.00 92.81 89 ASN A CA 1
ATOM 737 C C . ASN A 1 89 ? 3.188 0.288 -0.141 1.00 92.81 89 ASN A C 1
ATOM 739 O O . ASN A 1 89 ? 3.333 -0.826 0.360 1.00 92.81 89 ASN A O 1
ATOM 743 N N . PRO A 1 90 ? 3.538 0.507 -1.420 1.00 91.56 90 PRO A N 1
ATOM 744 C CA . PRO A 1 90 ? 3.649 1.805 -2.063 1.00 91.56 90 PRO A CA 1
ATOM 745 C C . PRO A 1 90 ?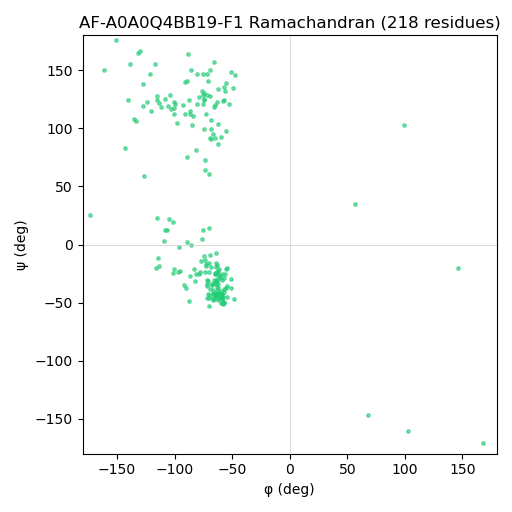 2.325 2.366 -2.558 1.00 91.56 90 PRO A C 1
ATOM 747 O O . PRO A 1 90 ? 2.199 3.568 -2.558 1.00 91.56 90 PRO A O 1
ATOM 750 N N . ASN A 1 91 ? 1.342 1.571 -2.970 1.00 91.19 91 ASN A N 1
ATOM 751 C CA . ASN A 1 91 ? 0.104 2.162 -3.469 1.00 91.19 91 ASN A CA 1
ATOM 752 C C . ASN A 1 91 ? -1.139 1.305 -3.250 1.00 91.19 91 ASN A C 1
ATOM 754 O O . ASN A 1 91 ? -1.041 0.189 -2.748 1.00 91.19 91 ASN A O 1
ATOM 758 N N . PHE A 1 92 ? -2.315 1.814 -3.598 1.00 91.25 92 PHE A N 1
ATOM 759 C CA . PHE A 1 92 ? -3.577 1.120 -3.375 1.00 91.25 92 PHE A CA 1
ATOM 760 C C . PHE A 1 92 ? -3.683 -0.186 -4.178 1.00 91.25 92 PHE A C 1
ATOM 762 O O . PHE A 1 92 ? -4.255 -1.165 -3.692 1.00 91.25 92 PHE A O 1
ATOM 769 N N . GLU A 1 93 ? -3.068 -0.273 -5.362 1.00 94.69 93 GLU A N 1
ATOM 770 C CA . GLU A 1 93 ? -3.027 -1.510 -6.151 1.00 94.69 93 GLU A CA 1
ATOM 771 C C . GLU A 1 93 ? -2.340 -2.661 -5.411 1.00 94.69 93 GLU A C 1
ATOM 773 O O . GLU A 1 93 ? -2.699 -3.819 -5.634 1.00 94.69 93 GLU A O 1
ATOM 778 N N . PHE A 1 94 ? -1.421 -2.367 -4.481 1.00 96.25 94 PHE A N 1
ATOM 779 C CA . PHE A 1 94 ? -0.864 -3.375 -3.577 1.00 96.25 94 PHE A CA 1
ATOM 780 C C . PHE A 1 94 ? -1.967 -4.074 -2.784 1.00 96.25 94 PHE A C 1
ATOM 782 O O . PHE A 1 94 ? -2.017 -5.302 -2.788 1.00 96.25 94 PHE A O 1
ATOM 789 N N . TRP A 1 95 ? -2.877 -3.312 -2.167 1.00 95.88 95 TRP A N 1
ATOM 790 C CA . TRP A 1 95 ? -4.001 -3.858 -1.404 1.00 95.88 95 TRP A CA 1
ATOM 791 C C . TRP A 1 95 ? -4.949 -4.666 -2.292 1.00 95.88 95 TRP A C 1
ATOM 793 O O . TRP A 1 95 ? -5.333 -5.782 -1.938 1.00 95.88 95 TRP A O 1
ATOM 803 N N . ILE A 1 96 ? -5.276 -4.155 -3.482 1.00 95.56 96 ILE A N 1
ATOM 804 C CA . ILE A 1 96 ? -6.156 -4.856 -4.425 1.00 95.56 96 ILE A CA 1
ATOM 805 C C . ILE A 1 96 ? -5.564 -6.224 -4.798 1.00 95.56 96 ILE A C 1
ATOM 807 O O . ILE A 1 96 ? -6.268 -7.233 -4.739 1.00 95.56 96 ILE A O 1
ATOM 811 N N . ALA A 1 97 ? -4.268 -6.294 -5.115 1.00 97.56 97 ALA A N 1
ATOM 812 C CA . ALA A 1 97 ? -3.622 -7.543 -5.521 1.00 97.56 97 ALA A CA 1
ATOM 813 C C . ALA A 1 97 ? -3.726 -8.653 -4.456 1.00 97.56 97 ALA A C 1
ATOM 815 O O . ALA A 1 97 ? -3.814 -9.829 -4.811 1.00 97.56 97 ALA A O 1
ATOM 816 N N . LEU A 1 98 ? -3.766 -8.298 -3.163 1.00 97.81 98 LEU A N 1
ATOM 817 C CA . LEU A 1 98 ? -3.876 -9.264 -2.063 1.00 97.81 98 LEU A CA 1
ATOM 818 C C . LEU A 1 98 ? -5.195 -10.055 -2.072 1.00 97.81 98 LEU A C 1
ATOM 820 O O . LEU A 1 98 ? -5.263 -11.100 -1.428 1.00 97.81 98 LEU A O 1
ATOM 824 N N . HIS A 1 99 ? -6.221 -9.616 -2.805 1.00 96.94 99 HIS A N 1
ATOM 825 C CA . HIS A 1 99 ? -7.532 -10.275 -2.846 1.00 96.94 99 HIS A CA 1
ATOM 826 C C . HIS A 1 99 ? -7.565 -11.524 -3.737 1.00 96.94 99 HIS A C 1
ATOM 828 O O . HIS A 1 99 ? -8.410 -12.397 -3.547 1.00 96.94 99 HIS A O 1
ATOM 834 N N . PHE A 1 100 ? -6.660 -11.634 -4.714 1.00 97.19 100 PHE A N 1
ATOM 835 C CA . PHE A 1 100 ? -6.737 -12.661 -5.758 1.00 97.19 100 PHE A CA 1
ATOM 836 C C . PHE A 1 100 ? -6.026 -13.953 -5.366 1.00 97.19 100 PHE A C 1
ATOM 838 O O . PHE A 1 100 ? -4.943 -13.925 -4.790 1.00 97.19 100 PHE A O 1
ATOM 845 N N . ASP A 1 101 ? -6.585 -15.112 -5.710 1.00 96.50 101 ASP A N 1
ATOM 846 C CA . ASP A 1 101 ? -6.000 -16.412 -5.344 1.00 96.50 101 ASP A CA 1
ATOM 847 C C . ASP A 1 101 ? -4.620 -16.669 -5.953 1.00 96.50 101 ASP A C 1
ATOM 849 O O . ASP A 1 101 ? -3.767 -17.274 -5.309 1.00 96.50 101 ASP A O 1
ATOM 853 N N . ALA A 1 102 ? -4.368 -16.135 -7.148 1.00 97.06 102 ALA A N 1
ATOM 854 C CA . ALA A 1 102 ? -3.077 -16.223 -7.827 1.00 97.06 102 ALA A CA 1
ATOM 855 C C . ALA A 1 102 ? -2.003 -15.265 -7.263 1.00 97.06 102 ALA A C 1
ATOM 857 O O . ALA A 1 102 ? -0.901 -15.178 -7.818 1.00 97.06 102 ALA A O 1
ATOM 858 N N . TYR A 1 103 ? -2.305 -14.545 -6.176 1.00 98.00 103 TYR A N 1
ATOM 859 C CA . TYR A 1 103 ? -1.345 -13.691 -5.490 1.00 98.00 103 TYR A CA 1
ATOM 860 C C . TYR A 1 103 ? -0.102 -14.480 -5.035 1.00 98.00 103 TYR A C 1
ATOM 862 O O . TYR A 1 103 ? -0.189 -15.567 -4.465 1.00 98.00 103 TYR A O 1
ATOM 870 N N . ASN A 1 104 ? 1.072 -13.894 -5.254 1.00 98.06 104 ASN A N 1
ATOM 871 C CA . ASN A 1 104 ? 2.374 -14.432 -4.905 1.00 98.06 104 ASN A CA 1
ATOM 872 C C . ASN A 1 104 ? 3.272 -13.303 -4.378 1.00 98.06 104 ASN A C 1
ATOM 874 O O . ASN A 1 104 ? 3.505 -12.305 -5.066 1.00 98.06 104 ASN A O 1
ATOM 878 N N . HIS A 1 105 ? 3.789 -13.500 -3.164 1.00 96.56 105 HIS A N 1
ATOM 879 C CA . HIS A 1 105 ? 4.612 -12.526 -2.451 1.00 96.56 105 HIS A CA 1
ATOM 880 C C . HIS A 1 105 ? 5.864 -12.122 -3.239 1.00 96.56 105 HIS A C 1
ATOM 882 O O . HIS A 1 105 ? 6.092 -10.934 -3.468 1.00 96.56 105 HIS A O 1
ATOM 888 N N . ASP A 1 106 ? 6.638 -13.095 -3.719 1.00 97.06 106 ASP A N 1
ATOM 889 C CA . ASP A 1 106 ? 7.911 -12.834 -4.395 1.00 97.06 106 ASP A CA 1
ATOM 890 C C . ASP A 1 106 ? 7.710 -12.042 -5.689 1.00 97.06 106 ASP A C 1
ATOM 892 O O . ASP A 1 106 ? 8.425 -11.074 -5.950 1.00 97.06 106 ASP A O 1
ATOM 896 N N . LYS A 1 107 ? 6.680 -12.384 -6.476 1.00 97.88 107 LYS A N 1
ATOM 897 C CA . LYS A 1 107 ? 6.323 -11.628 -7.685 1.00 97.88 107 LYS A CA 1
ATOM 898 C C . LYS A 1 107 ? 5.942 -10.187 -7.357 1.00 97.88 107 LYS A C 1
ATOM 900 O O . LYS A 1 107 ? 6.384 -9.284 -8.069 1.00 97.88 107 LYS A O 1
ATOM 905 N N . MET A 1 108 ? 5.165 -9.957 -6.297 1.00 97.25 108 MET A N 1
ATOM 906 C CA . MET A 1 108 ? 4.830 -8.604 -5.845 1.00 97.25 108 MET A CA 1
ATOM 907 C C . MET A 1 108 ? 6.099 -7.815 -5.492 1.00 97.25 108 MET A C 1
ATOM 909 O O . MET A 1 108 ? 6.310 -6.720 -6.013 1.00 97.25 108 MET A O 1
ATOM 913 N N . ILE A 1 109 ? 6.986 -8.390 -4.673 1.00 96.69 109 ILE A N 1
ATOM 914 C CA . ILE A 1 109 ? 8.241 -7.743 -4.265 1.00 96.69 109 ILE A CA 1
ATOM 915 C C . ILE A 1 109 ? 9.150 -7.456 -5.465 1.00 96.69 109 ILE A C 1
ATOM 917 O O . ILE A 1 109 ? 9.707 -6.362 -5.552 1.00 96.69 109 ILE A O 1
ATOM 921 N N . CYS A 1 110 ? 9.271 -8.378 -6.424 1.00 96.44 110 CYS A N 1
ATOM 922 C CA . CYS A 1 110 ? 10.041 -8.154 -7.649 1.00 96.44 110 CYS A CA 1
ATOM 923 C C . CYS A 1 110 ? 9.511 -6.964 -8.461 1.00 96.44 110 CYS A C 1
ATOM 925 O O . CYS A 1 110 ? 10.303 -6.117 -8.873 1.00 96.44 110 CYS A O 1
ATOM 927 N N . ASN A 1 111 ? 8.190 -6.867 -8.652 1.00 96.44 111 ASN A N 1
ATOM 928 C CA . ASN A 1 111 ? 7.586 -5.752 -9.387 1.00 96.44 111 ASN A CA 1
ATOM 929 C C . ASN A 1 111 ? 7.761 -4.420 -8.644 1.00 96.44 111 ASN A C 1
ATOM 931 O O . ASN A 1 111 ? 8.053 -3.402 -9.271 1.00 96.44 111 ASN A O 1
ATOM 935 N N . ILE A 1 112 ? 7.630 -4.411 -7.311 1.00 95.44 112 ILE A N 1
ATOM 936 C CA . ILE A 1 112 ? 7.905 -3.217 -6.499 1.00 95.44 112 ILE A CA 1
ATOM 937 C C . ILE A 1 112 ? 9.375 -2.814 -6.630 1.00 95.44 112 ILE A C 1
ATOM 939 O O . ILE A 1 112 ? 9.664 -1.648 -6.869 1.00 95.44 112 ILE A O 1
ATOM 943 N N . LYS A 1 113 ? 10.317 -3.757 -6.534 1.00 95.12 113 LYS A N 1
ATOM 944 C CA . LYS A 1 113 ? 11.748 -3.460 -6.673 1.00 95.12 113 LYS A CA 1
ATOM 945 C C . LYS A 1 113 ? 12.076 -2.840 -8.032 1.00 95.12 113 LYS A C 1
ATOM 947 O O . LYS A 1 113 ? 12.823 -1.868 -8.084 1.00 95.12 113 LYS A O 1
ATOM 952 N N . GLU A 1 114 ? 11.505 -3.381 -9.108 1.00 94.56 114 GLU A N 1
ATOM 953 C CA . GLU A 1 114 ? 11.626 -2.826 -10.461 1.00 94.56 114 GLU A CA 1
ATOM 954 C C . GLU A 1 114 ? 11.062 -1.402 -10.532 1.00 94.56 114 GLU A C 1
ATOM 956 O O . GLU A 1 114 ? 11.718 -0.513 -11.065 1.00 94.56 114 GLU A O 1
ATOM 961 N N . MET A 1 115 ? 9.887 -1.163 -9.943 1.00 93.56 115 MET A N 1
ATOM 962 C CA . MET A 1 115 ? 9.287 0.170 -9.875 1.00 93.56 115 MET A CA 1
ATOM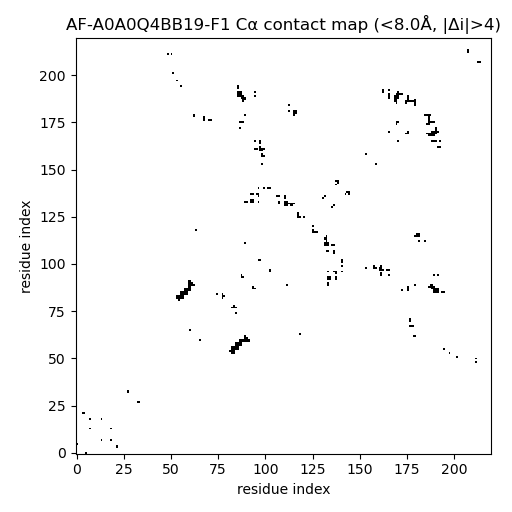 963 C C . MET A 1 115 ? 10.217 1.181 -9.204 1.00 93.56 115 MET A C 1
ATOM 965 O O . MET A 1 115 ? 10.478 2.236 -9.778 1.00 93.56 115 MET A O 1
ATOM 969 N N . ILE A 1 116 ? 10.752 0.842 -8.026 1.00 93.00 116 ILE A N 1
ATOM 970 C CA . ILE A 1 116 ? 11.655 1.728 -7.285 1.00 93.00 116 ILE A CA 1
ATOM 971 C C . ILE A 1 116 ? 12.953 1.973 -8.066 1.00 93.00 116 ILE A C 1
ATOM 973 O O . ILE A 1 116 ? 13.406 3.113 -8.142 1.00 93.00 116 ILE A O 1
ATOM 977 N N . ASP A 1 117 ? 13.533 0.939 -8.684 1.00 92.38 117 ASP A N 1
ATOM 978 C CA . ASP A 1 117 ? 14.729 1.070 -9.527 1.00 92.38 117 ASP A CA 1
ATOM 979 C C . ASP A 1 117 ? 14.495 2.033 -10.698 1.00 92.38 117 ASP A C 1
ATOM 981 O O . ASP A 1 117 ? 15.253 2.986 -10.875 1.00 92.38 117 ASP A O 1
ATOM 985 N N . GLN A 1 118 ? 13.410 1.847 -11.452 1.00 91.12 118 GLN A N 1
ATOM 986 C CA . GLN A 1 118 ? 13.086 2.691 -12.603 1.00 91.12 118 GLN A CA 1
ATOM 987 C C . GLN A 1 118 ? 12.763 4.127 -12.182 1.00 91.12 118 GLN A C 1
ATOM 989 O O . GLN A 1 118 ? 13.234 5.078 -12.798 1.00 91.12 118 GLN A O 1
ATOM 994 N N . GLN A 1 119 ? 12.003 4.315 -11.104 1.00 87.56 119 GLN A N 1
ATOM 995 C CA . GLN A 1 119 ? 11.625 5.651 -10.642 1.00 87.56 119 GLN A CA 1
ATOM 996 C C . GLN A 1 119 ? 12.787 6.406 -9.980 1.00 87.56 119 GLN A C 1
ATOM 998 O O . GLN A 1 119 ? 12.787 7.636 -9.995 1.00 87.56 119 GLN A O 1
ATOM 1003 N N . SER A 1 120 ? 13.800 5.697 -9.466 1.00 85.94 120 SER A N 1
ATOM 1004 C CA . SER A 1 120 ? 15.030 6.305 -8.936 1.00 85.94 120 SER A CA 1
ATOM 1005 C C . SER A 1 120 ? 15.964 6.872 -10.012 1.00 85.94 120 SER A C 1
ATOM 1007 O O . SER A 1 120 ? 16.817 7.701 -9.699 1.00 85.94 120 SER A O 1
ATOM 1009 N N . LYS A 1 121 ? 15.802 6.446 -11.270 1.00 86.94 121 LYS A N 1
ATOM 1010 C CA . LYS A 1 121 ? 16.619 6.890 -12.405 1.00 86.94 121 LYS A CA 1
ATOM 1011 C C . LYS A 1 121 ? 16.072 8.184 -13.029 1.00 86.94 121 LYS A C 1
ATOM 1013 O O . LYS A 1 121 ? 14.844 8.381 -13.022 1.00 86.94 121 LYS A O 1
ATOM 1018 N N . PRO A 1 122 ? 16.950 9.032 -13.608 1.00 84.62 122 PRO A N 1
ATOM 1019 C CA . PRO A 1 122 ? 16.547 10.103 -14.519 1.00 84.62 122 PRO A CA 1
ATOM 1020 C C . PRO A 1 122 ? 15.638 9.565 -15.625 1.00 84.62 122 PRO A C 1
ATOM 1022 O O . PRO A 1 122 ? 15.764 8.407 -16.018 1.00 84.62 122 PRO A O 1
ATOM 1025 N N . THR A 1 123 ? 14.708 10.383 -16.118 1.00 83.38 123 THR A N 1
ATOM 1026 C CA . THR A 1 123 ? 13.681 9.944 -17.080 1.00 83.38 123 THR A CA 1
ATOM 1027 C C . THR A 1 123 ? 14.293 9.337 -18.346 1.00 83.38 123 THR A C 1
ATOM 1029 O O . THR A 1 123 ? 13.781 8.343 -18.851 1.00 83.38 123 THR A O 1
ATOM 1032 N N . GLU A 1 124 ? 15.401 9.899 -18.819 1.00 87.69 124 GLU A N 1
ATOM 1033 C CA . GLU A 1 124 ? 16.187 9.457 -19.972 1.00 87.69 124 GLU A CA 1
ATOM 1034 C C . GLU A 1 124 ? 16.838 8.073 -19.800 1.00 87.69 124 GLU A C 1
ATOM 1036 O O . GLU A 1 124 ? 17.051 7.375 -20.790 1.00 87.69 124 GLU A O 1
ATOM 1041 N N . ASP A 1 125 ? 17.087 7.653 -18.557 1.00 87.06 125 ASP A N 1
ATOM 1042 C CA . ASP A 1 125 ? 17.733 6.380 -18.212 1.00 87.06 125 ASP A CA 1
ATOM 1043 C C . ASP A 1 125 ? 16.716 5.274 -17.879 1.00 87.06 125 ASP A C 1
ATOM 1045 O O . ASP A 1 125 ? 17.087 4.133 -17.569 1.00 87.06 125 ASP A O 1
ATOM 1049 N N . ARG A 1 126 ? 15.416 5.592 -17.904 1.00 87.75 126 ARG A N 1
ATOM 1050 C CA . ARG A 1 126 ? 14.349 4.619 -17.647 1.00 87.75 126 ARG A CA 1
ATOM 1051 C C . ARG A 1 126 ? 14.193 3.702 -18.849 1.00 87.75 126 ARG A C 1
ATOM 1053 O O . ARG A 1 126 ? 13.970 4.141 -19.972 1.00 87.75 126 ARG A O 1
ATOM 1060 N N . THR A 1 127 ? 14.283 2.402 -18.596 1.00 85.81 127 THR A N 1
ATOM 1061 C CA . THR A 1 127 ? 14.197 1.363 -19.629 1.00 85.81 127 THR A CA 1
ATOM 1062 C C . THR A 1 127 ? 12.824 0.708 -19.688 1.00 85.81 127 THR A C 1
ATOM 1064 O O . THR A 1 127 ? 12.464 0.121 -20.708 1.00 85.81 127 THR A O 1
ATOM 1067 N N . ALA A 1 128 ? 12.047 0.790 -18.606 1.00 82.19 128 ALA A N 1
ATOM 1068 C CA . ALA A 1 128 ? 10.702 0.245 -18.571 1.00 82.19 128 ALA A CA 1
ATOM 1069 C C . ALA A 1 128 ? 9.731 1.142 -19.349 1.00 82.19 128 ALA A C 1
ATOM 1071 O O . ALA A 1 128 ? 9.632 2.343 -19.102 1.00 82.19 128 ALA A O 1
ATOM 1072 N N . THR A 1 129 ? 8.981 0.532 -20.265 1.00 74.50 129 THR A N 1
ATOM 1073 C CA . THR A 1 129 ? 7.849 1.165 -20.946 1.00 74.50 129 THR A CA 1
ATOM 1074 C C . THR A 1 129 ? 6.558 0.543 -20.415 1.00 74.50 129 THR A C 1
ATOM 1076 O O . THR A 1 129 ? 6.407 -0.677 -20.415 1.00 74.50 129 THR A O 1
ATOM 1079 N N . GLY A 1 130 ? 5.642 1.377 -19.917 1.00 84.19 130 GLY A N 1
ATOM 1080 C CA . GLY A 1 130 ? 4.354 0.942 -19.367 1.00 84.19 130 GLY A CA 1
ATOM 1081 C C . GLY A 1 130 ? 4.281 0.934 -17.839 1.00 84.19 130 GLY A C 1
ATOM 1082 O O . GLY A 1 130 ? 5.040 1.621 -17.157 1.00 84.19 130 GLY A O 1
ATOM 1083 N N . GLU A 1 131 ? 3.312 0.179 -17.323 1.00 91.94 131 GLU A N 1
ATOM 1084 C CA . GLU A 1 131 ? 2.994 0.130 -15.896 1.00 91.94 131 GLU A CA 1
ATOM 1085 C C . GLU A 1 131 ? 4.091 -0.559 -15.078 1.00 91.94 131 GLU A C 1
ATOM 1087 O O . GLU A 1 131 ? 4.766 -1.475 -15.553 1.00 91.94 131 GLU A O 1
ATOM 1092 N N . LEU A 1 132 ? 4.237 -0.148 -13.818 1.00 93.38 132 LEU A N 1
ATOM 1093 C CA . LEU A 1 132 ? 5.240 -0.664 -12.884 1.00 93.38 132 LEU A CA 1
ATOM 1094 C C . LEU A 1 132 ? 4.611 -1.055 -11.541 1.00 93.38 132 LEU A C 1
ATOM 1096 O O . LEU A 1 132 ? 3.467 -0.715 -11.235 1.00 93.38 132 LEU A O 1
ATOM 1100 N N . GLY A 1 133 ? 5.374 -1.782 -10.724 1.00 94.62 133 GLY A N 1
ATOM 1101 C CA . GLY A 1 133 ? 5.035 -1.981 -9.318 1.00 94.62 133 GLY A CA 1
ATOM 1102 C C . GLY A 1 133 ? 3.790 -2.833 -9.100 1.00 94.62 133 GLY A C 1
ATOM 1103 O O . GLY A 1 133 ? 3.515 -3.748 -9.884 1.00 94.62 133 GLY A O 1
ATOM 1104 N N . PRO A 1 134 ? 3.020 -2.551 -8.037 1.00 95.88 134 PRO A N 1
ATOM 1105 C CA . PRO A 1 134 ? 1.810 -3.308 -7.763 1.00 95.88 134 PRO A CA 1
ATOM 1106 C C . PRO A 1 134 ? 0.771 -3.216 -8.878 1.00 95.88 134 PRO A C 1
ATOM 1108 O O . PRO A 1 134 ? 0.063 -4.191 -9.086 1.00 95.88 134 PRO A O 1
ATOM 1111 N N . LEU A 1 135 ? 0.725 -2.121 -9.648 1.00 95.31 135 LEU A N 1
ATOM 1112 C CA . LEU A 1 135 ? -0.168 -1.996 -10.803 1.00 95.31 135 LEU A CA 1
ATOM 1113 C C . LEU A 1 135 ? 0.218 -2.970 -11.925 1.00 95.31 135 LEU A C 1
ATOM 1115 O O . LEU A 1 135 ? -0.630 -3.725 -12.397 1.00 95.31 135 LEU A O 1
ATOM 1119 N N . LYS A 1 136 ? 1.506 -3.038 -12.293 1.00 96.44 136 LYS A N 1
ATOM 1120 C CA . LYS A 1 136 ? 2.006 -4.042 -13.252 1.00 96.44 136 LYS A CA 1
ATOM 1121 C C . LYS A 1 136 ? 1.640 -5.456 -12.813 1.00 96.44 136 LYS A C 1
ATOM 1123 O O . LYS A 1 136 ? 1.168 -6.250 -13.622 1.00 96.44 136 LYS A O 1
ATOM 1128 N N . TYR A 1 137 ? 1.829 -5.767 -11.531 1.00 97.94 137 TYR A N 1
ATOM 1129 C CA . TYR A 1 137 ? 1.508 -7.086 -11.000 1.00 97.94 137 TYR A CA 1
ATOM 1130 C C . TYR A 1 137 ? -0.002 -7.356 -10.961 1.00 97.94 137 TYR A C 1
ATOM 1132 O O . TYR A 1 137 ? -0.439 -8.427 -11.386 1.00 97.94 137 TYR A O 1
ATOM 1140 N N . LEU A 1 138 ? -0.806 -6.384 -10.531 1.00 97.38 138 LEU A N 1
ATOM 1141 C CA . LEU A 1 138 ? -2.263 -6.463 -10.514 1.00 97.38 138 LEU A CA 1
ATOM 1142 C C . LEU A 1 138 ? -2.818 -6.754 -11.908 1.00 97.38 138 LEU A C 1
ATOM 1144 O O . LEU A 1 138 ? -3.677 -7.616 -12.034 1.00 97.38 138 LEU A O 1
ATOM 1148 N N . LEU A 1 139 ? -2.278 -6.136 -12.959 1.00 97.06 139 LEU A N 1
ATOM 1149 C CA . LEU A 1 139 ? -2.691 -6.405 -14.340 1.00 97.06 139 LEU A CA 1
ATOM 1150 C C . LEU A 1 139 ? -2.390 -7.841 -14.801 1.00 97.06 139 LEU A C 1
ATOM 1152 O O . LEU A 1 139 ? -3.026 -8.322 -15.734 1.00 97.06 139 LEU A O 1
ATOM 1156 N N . THR A 1 140 ? -1.477 -8.565 -14.140 1.00 97.50 140 THR A N 1
ATOM 1157 C CA . THR A 1 140 ? -1.282 -10.009 -14.388 1.00 97.50 140 THR A CA 1
ATOM 1158 C C . THR A 1 140 ? -2.341 -10.883 -13.714 1.00 97.50 140 THR A C 1
ATOM 1160 O O . THR A 1 140 ? -2.595 -11.995 -14.171 1.00 97.50 140 THR A O 1
ATOM 1163 N N . LEU A 1 141 ? -2.947 -10.392 -12.630 1.00 96.88 141 LEU A N 1
ATOM 1164 C CA . LEU A 1 141 ? -3.995 -11.076 -11.866 1.00 96.88 141 LEU A CA 1
ATOM 1165 C C . LEU A 1 141 ? -5.387 -10.734 -12.402 1.00 96.88 141 LEU A C 1
ATOM 1167 O O . LEU A 1 141 ? -6.272 -11.585 -12.438 1.00 96.88 141 LEU A O 1
ATOM 1171 N N . TYR A 1 142 ? -5.562 -9.482 -12.815 1.00 96.81 142 TYR A N 1
ATOM 1172 C CA . TYR A 1 142 ? -6.810 -8.915 -13.285 1.00 96.81 142 TYR A CA 1
ATOM 1173 C C . TYR A 1 142 ? -6.550 -7.929 -14.439 1.00 96.81 142 TYR A C 1
ATOM 1175 O O . TYR A 1 142 ? -6.477 -6.716 -14.224 1.00 96.81 142 TYR A O 1
ATOM 1183 N N . PRO A 1 143 ? -6.414 -8.436 -15.681 1.00 95.88 143 PRO A N 1
ATOM 1184 C CA . PRO A 1 143 ? -6.070 -7.622 -16.852 1.00 95.88 143 PRO A CA 1
ATOM 1185 C C . PRO A 1 143 ? -7.076 -6.515 -17.193 1.00 95.88 143 PRO A C 1
ATOM 1187 O O . PRO A 1 143 ? -6.731 -5.563 -17.886 1.00 95.88 143 PRO A O 1
ATOM 1190 N N . GLU A 1 144 ? -8.320 -6.628 -16.721 1.00 93.69 144 GLU A N 1
ATOM 1191 C CA . GLU A 1 144 ? -9.376 -5.634 -16.954 1.00 93.69 144 GLU A CA 1
ATOM 1192 C C . GLU A 1 144 ? -9.369 -4.482 -15.940 1.00 93.69 144 GLU A C 1
ATOM 1194 O O . GLU A 1 144 ? -10.205 -3.576 -16.034 1.00 93.69 144 GLU A O 1
ATOM 1199 N N . TYR A 1 145 ? -8.444 -4.496 -14.972 1.00 94.88 145 TYR A N 1
ATOM 1200 C CA . TYR A 1 145 ? -8.325 -3.428 -13.989 1.00 94.88 145 TYR A CA 1
ATOM 1201 C C . TYR A 1 145 ? -8.137 -2.059 -14.660 1.00 94.88 145 TYR A C 1
ATOM 1203 O O . TYR A 1 145 ? -7.299 -1.854 -15.539 1.00 94.88 145 TYR A O 1
ATOM 1211 N N . LYS A 1 146 ? -8.932 -1.096 -14.198 1.00 90.44 146 LYS A N 1
ATOM 1212 C CA . LYS A 1 146 ? -8.913 0.323 -14.543 1.00 90.44 146 LYS A CA 1
ATOM 1213 C C . LYS A 1 146 ? -9.121 1.102 -13.245 1.00 90.44 146 LYS A C 1
ATOM 1215 O O . LYS A 1 146 ? -9.799 0.634 -12.335 1.00 90.44 146 LYS A O 1
ATOM 1220 N N . LYS A 1 147 ? -8.652 2.352 -13.184 1.00 79.75 147 LYS A N 1
ATOM 1221 C CA . LYS A 1 147 ? -8.816 3.216 -11.992 1.00 79.75 147 LYS A CA 1
ATOM 1222 C C . LYS A 1 147 ? -10.269 3.394 -11.517 1.00 79.75 147 LYS A C 1
ATOM 1224 O O . LYS A 1 147 ? -10.496 3.790 -10.384 1.00 79.75 147 LYS A O 1
ATOM 1229 N N . ARG A 1 148 ? -11.254 3.135 -12.385 1.00 84.38 148 ARG A N 1
ATOM 1230 C CA . ARG A 1 148 ? -12.698 3.221 -12.091 1.00 84.38 148 ARG A CA 1
ATOM 1231 C C . ARG A 1 148 ? -13.399 1.866 -12.176 1.00 84.38 148 ARG A C 1
ATOM 1233 O O . ARG A 1 148 ? -14.592 1.809 -12.461 1.00 84.38 148 ARG A O 1
ATOM 1240 N N . THR A 1 149 ? -12.655 0.775 -12.026 1.00 86.12 149 THR A N 1
ATOM 1241 C CA . THR A 1 149 ? -13.246 -0.558 -12.027 1.00 86.12 149 THR A CA 1
ATOM 1242 C C . THR A 1 149 ? -14.208 -0.702 -10.857 1.00 86.12 149 THR A C 1
ATOM 1244 O O . THR A 1 149 ? -13.896 -0.326 -9.730 1.00 86.12 149 THR A O 1
ATOM 1247 N N . ASN A 1 150 ? -15.383 -1.254 -11.147 1.00 86.31 150 ASN A N 1
ATOM 1248 C CA . ASN A 1 150 ? -16.317 -1.681 -10.124 1.00 86.31 150 ASN A CA 1
ATOM 1249 C C . ASN A 1 150 ? -15.798 -2.986 -9.482 1.00 86.31 150 ASN A C 1
ATOM 1251 O O . ASN A 1 150 ? -15.429 -3.927 -10.188 1.00 86.31 150 ASN A O 1
ATOM 1255 N N . PHE A 1 151 ? -15.760 -3.014 -8.151 1.00 86.25 151 PHE A N 1
ATOM 1256 C CA . PHE A 1 151 ? -15.276 -4.126 -7.337 1.00 86.25 151 PHE A CA 1
ATOM 1257 C C . PHE A 1 151 ? -16.392 -4.997 -6.740 1.00 86.25 151 PHE A C 1
ATOM 1259 O O . PHE A 1 151 ? -16.117 -5.761 -5.823 1.00 86.25 151 PHE A O 1
ATOM 1266 N N . ASP A 1 152 ? -17.617 -4.960 -7.273 1.00 88.50 152 ASP A N 1
ATOM 1267 C CA . ASP A 1 152 ? -18.752 -5.784 -6.808 1.00 88.50 152 ASP A CA 1
ATOM 1268 C C . ASP A 1 152 ? -18.461 -7.300 -6.791 1.00 88.50 152 ASP A C 1
ATOM 1270 O O . ASP A 1 152 ? -19.115 -8.061 -6.080 1.00 88.50 152 ASP A O 1
ATOM 1274 N N . PHE A 1 153 ? -17.466 -7.761 -7.556 1.00 86.06 153 PHE A N 1
ATOM 1275 C CA . PHE A 1 153 ? -17.026 -9.159 -7.556 1.00 86.06 153 PHE A CA 1
ATOM 1276 C C . PHE A 1 153 ? -16.160 -9.538 -6.340 1.00 86.06 153 PHE A C 1
ATOM 1278 O O . PHE A 1 153 ? -15.929 -10.725 -6.106 1.00 86.06 153 PHE A O 1
ATOM 1285 N N . ILE A 1 154 ? -15.652 -8.564 -5.576 1.00 88.12 154 ILE A N 1
ATOM 1286 C CA . ILE A 1 154 ? -14.841 -8.809 -4.382 1.00 88.12 154 ILE A CA 1
ATOM 1287 C C . ILE A 1 154 ? -15.745 -9.333 -3.267 1.00 88.12 154 ILE A C 1
ATOM 1289 O O . ILE A 1 154 ? -16.589 -8.625 -2.724 1.00 88.12 154 ILE A O 1
ATOM 1293 N N . THR A 1 155 ? -15.547 -10.594 -2.897 1.00 89.94 155 THR A N 1
ATOM 1294 C CA . THR A 1 155 ? -16.328 -11.241 -1.839 1.00 89.94 155 THR A CA 1
ATOM 1295 C C . THR A 1 155 ? -15.700 -11.037 -0.458 1.00 89.94 155 THR A C 1
ATOM 1297 O O . THR A 1 155 ? -14.507 -10.752 -0.327 1.00 89.94 155 THR A O 1
ATOM 1300 N N . LYS A 1 156 ? -16.475 -11.281 0.609 1.00 87.50 156 LYS A N 1
ATOM 1301 C CA . LYS A 1 156 ? -15.956 -11.312 1.991 1.00 87.50 156 LYS A CA 1
ATOM 1302 C C . LYS A 1 156 ? -14.785 -12.289 2.156 1.00 87.50 156 LYS A C 1
ATOM 1304 O O . LYS A 1 156 ? -13.854 -12.013 2.904 1.00 87.50 156 LYS A O 1
ATOM 1309 N N . GLU A 1 157 ? -14.812 -13.422 1.457 1.00 86.44 157 GLU A N 1
ATOM 1310 C CA . GLU A 1 157 ? -13.710 -14.385 1.484 1.00 86.44 157 GLU A CA 1
ATOM 1311 C C . GLU A 1 157 ? -12.430 -13.791 0.881 1.00 86.44 157 GLU A C 1
ATOM 1313 O O . GLU A 1 157 ? -11.356 -13.933 1.462 1.00 86.44 157 GLU A O 1
ATOM 1318 N N . MET A 1 158 ? 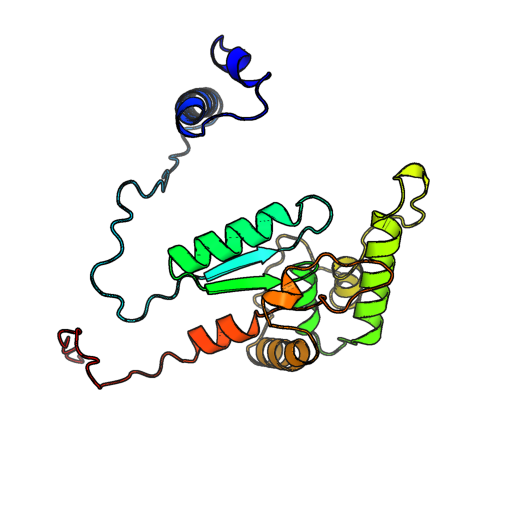-12.541 -13.079 -0.244 1.00 91.94 158 MET A N 1
ATOM 1319 C CA . MET A 1 158 ? -11.404 -12.400 -0.873 1.00 91.94 158 MET A CA 1
ATOM 1320 C C . MET A 1 158 ? -10.821 -11.313 0.034 1.00 91.94 158 MET A C 1
ATOM 1322 O O . MET A 1 158 ? -9.602 -11.200 0.144 1.00 91.94 158 MET A O 1
ATOM 1326 N N . VAL A 1 159 ? -11.676 -10.564 0.734 1.00 90.44 159 VAL A N 1
ATOM 1327 C CA . VAL A 1 159 ? -11.250 -9.589 1.749 1.00 90.44 159 VAL A CA 1
ATOM 1328 C C . VAL A 1 159 ? -10.510 -10.280 2.897 1.00 90.44 159 VAL A C 1
ATOM 1330 O O . VAL A 1 159 ? -9.407 -9.871 3.247 1.00 90.44 159 VAL A O 1
ATOM 1333 N N . ASN A 1 160 ? -11.049 -11.373 3.444 1.00 88.12 160 ASN A N 1
ATOM 1334 C CA . ASN A 1 160 ? -10.381 -12.129 4.510 1.00 88.12 160 ASN A CA 1
ATOM 1335 C C . ASN A 1 160 ? -9.009 -12.662 4.064 1.00 88.12 160 ASN A C 1
ATOM 1337 O O . ASN A 1 160 ? -8.046 -12.602 4.827 1.00 88.12 160 ASN A O 1
ATOM 1341 N N . LYS A 1 161 ? -8.897 -13.142 2.818 1.00 95.38 161 LYS A N 1
ATOM 1342 C CA . LYS A 1 161 ? -7.613 -13.545 2.223 1.00 95.38 161 LYS A CA 1
ATOM 1343 C C . LYS A 1 161 ? -6.645 -12.365 2.133 1.00 95.38 161 LYS A C 1
ATOM 1345 O O . LYS A 1 161 ? -5.469 -12.538 2.449 1.00 95.38 161 LYS A O 1
ATOM 1350 N N . ALA A 1 162 ? -7.120 -11.185 1.734 1.00 95.62 162 ALA A N 1
ATOM 1351 C CA . ALA A 1 162 ? -6.298 -9.982 1.663 1.00 95.62 162 ALA A CA 1
ATOM 1352 C C . ALA A 1 162 ? -5.774 -9.557 3.044 1.00 95.62 162 ALA A C 1
ATOM 1354 O O . ALA A 1 162 ? -4.578 -9.301 3.179 1.00 95.62 162 ALA A O 1
ATOM 1355 N N . ILE A 1 163 ? -6.633 -9.574 4.072 1.00 93.06 163 ILE A N 1
ATOM 1356 C CA . ILE A 1 163 ? -6.260 -9.301 5.471 1.00 93.06 163 ILE A CA 1
ATOM 1357 C C . ILE A 1 163 ? -5.220 -10.313 5.967 1.00 93.06 163 ILE A C 1
ATOM 1359 O O . ILE A 1 163 ? -4.230 -9.942 6.591 1.00 93.06 163 ILE A O 1
ATOM 1363 N N . GLU A 1 164 ? -5.405 -11.605 5.689 1.00 96.25 164 GLU A N 1
ATOM 1364 C CA . GLU A 1 164 ? -4.445 -12.622 6.126 1.00 96.25 164 GLU A CA 1
ATOM 1365 C C . GLU A 1 164 ? -3.090 -12.466 5.424 1.00 96.25 164 GLU A C 1
ATOM 1367 O O . GLU A 1 164 ? -2.036 -12.544 6.054 1.00 96.25 164 GLU A O 1
ATOM 1372 N N . ARG A 1 165 ? -3.096 -12.176 4.120 1.00 97.19 165 ARG A N 1
ATOM 1373 C CA . ARG A 1 165 ? -1.868 -11.934 3.352 1.00 97.19 165 ARG A CA 1
ATOM 1374 C C . ARG A 1 165 ? -1.164 -10.652 3.779 1.00 97.19 165 ARG A C 1
ATOM 1376 O O . ARG A 1 165 ? 0.066 -10.636 3.801 1.00 97.19 165 ARG A O 1
ATOM 1383 N N . SER A 1 166 ? -1.901 -9.606 4.162 1.00 96.31 166 SER A N 1
ATOM 1384 C CA . SER A 1 166 ? -1.292 -8.351 4.612 1.00 96.31 166 SER A CA 1
ATOM 1385 C C . SER A 1 166 ? -0.470 -8.524 5.890 1.00 96.31 166 SER A C 1
ATOM 1387 O O . SER A 1 166 ? 0.471 -7.767 6.084 1.00 96.31 166 SER A O 1
ATOM 1389 N N . LYS A 1 167 ? -0.734 -9.550 6.715 1.00 95.44 167 LYS A N 1
ATOM 1390 C CA . LYS A 1 167 ? 0.065 -9.860 7.922 1.00 95.44 167 LYS A CA 1
ATOM 1391 C C . LYS A 1 167 ? 1.520 -10.238 7.630 1.00 95.44 167 LYS A C 1
ATOM 1393 O O . LYS A 1 167 ? 2.353 -10.193 8.529 1.00 95.44 167 LYS A O 1
ATOM 1398 N N . GLN A 1 168 ? 1.841 -10.608 6.390 1.00 95.31 168 GLN A N 1
ATOM 1399 C CA . GLN A 1 168 ? 3.225 -10.846 5.954 1.00 95.31 168 GL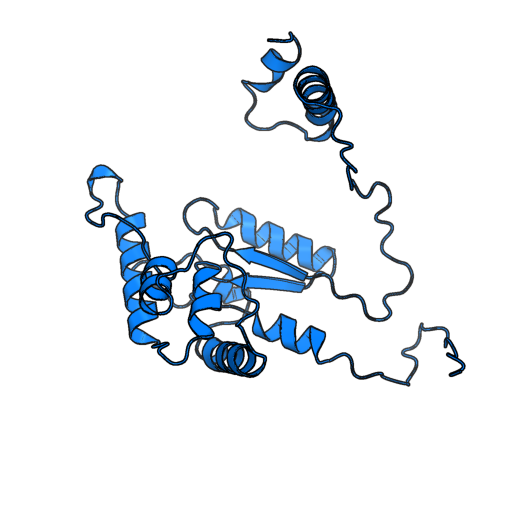N A CA 1
ATOM 1400 C C . GLN A 1 168 ? 4.014 -9.543 5.775 1.00 95.31 168 GLN A C 1
ATOM 1402 O O . GLN A 1 168 ? 5.229 -9.571 5.585 1.00 95.31 168 GLN A O 1
ATOM 1407 N N . TYR A 1 169 ? 3.326 -8.406 5.827 1.00 96.81 169 TYR A N 1
ATOM 1408 C CA . TYR A 1 169 ? 3.882 -7.085 5.637 1.00 96.81 169 TYR A CA 1
ATOM 1409 C C . TYR A 1 169 ? 3.734 -6.242 6.909 1.00 96.81 169 TYR A C 1
ATOM 1411 O O . TYR A 1 169 ? 2.845 -6.490 7.725 1.00 96.81 169 TYR A O 1
ATOM 1419 N N . PRO A 1 170 ? 4.589 -5.225 7.098 1.00 96.00 170 PRO A N 1
ATOM 1420 C CA . PRO A 1 170 ? 4.372 -4.196 8.099 1.00 96.00 170 PRO A CA 1
ATOM 1421 C C . PRO A 1 170 ? 2.957 -3.611 8.046 1.00 96.00 170 PRO A C 1
ATOM 1423 O O . PRO A 1 170 ? 2.473 -3.232 6.980 1.00 96.00 170 PRO A O 1
ATOM 1426 N N . SER A 1 171 ? 2.349 -3.468 9.220 1.00 94.31 171 SER A N 1
ATOM 1427 C CA . SER A 1 171 ? 1.145 -2.664 9.450 1.00 94.31 171 SER A CA 1
ATOM 1428 C C . SER A 1 171 ? 1.424 -1.467 10.365 1.00 94.31 171 SER A C 1
ATOM 1430 O O . SER A 1 171 ? 0.617 -0.555 10.478 1.00 94.31 171 SER A O 1
ATOM 1432 N N . ASP A 1 172 ? 2.581 -1.410 11.026 1.00 92.06 172 ASP A N 1
ATOM 1433 C CA . ASP A 1 172 ? 2.855 -0.325 11.955 1.00 92.06 172 ASP A CA 1
ATOM 1434 C C . ASP A 1 172 ? 3.217 0.974 11.218 1.00 92.06 172 ASP A C 1
ATOM 1436 O O . ASP A 1 172 ? 4.082 1.012 10.340 1.00 92.06 172 ASP A O 1
ATOM 1440 N N . MET A 1 173 ? 2.590 2.080 11.628 1.00 88.00 173 MET A N 1
ATOM 1441 C CA . MET A 1 173 ? 2.813 3.397 11.021 1.00 88.00 173 MET A CA 1
ATOM 1442 C C . MET A 1 173 ? 4.281 3.857 11.088 1.00 88.00 173 MET A C 1
ATOM 1444 O O . MET A 1 173 ? 4.718 4.644 10.252 1.00 88.00 173 MET A O 1
ATOM 1448 N N . LYS A 1 174 ? 5.070 3.367 12.062 1.00 89.06 174 LYS A N 1
ATOM 1449 C CA . LYS A 1 174 ? 6.497 3.718 12.180 1.00 89.06 174 LYS A CA 1
ATOM 1450 C C . LYS A 1 174 ? 7.305 3.187 10.995 1.00 89.06 174 LYS A C 1
ATOM 1452 O O . LYS A 1 174 ? 8.262 3.847 10.597 1.00 89.06 174 LYS A O 1
ATOM 1457 N N . LYS A 1 175 ? 6.928 2.030 10.443 1.00 91.62 175 LYS A N 1
ATOM 1458 C CA . LYS A 1 175 ? 7.508 1.477 9.216 1.00 91.62 175 LYS A CA 1
ATOM 1459 C C . LYS A 1 175 ? 6.807 1.986 7.966 1.00 91.62 175 LYS A C 1
ATOM 1461 O O . LYS A 1 175 ? 7.487 2.463 7.068 1.00 91.62 175 LYS A O 1
ATOM 1466 N N . LEU A 1 176 ? 5.473 1.953 7.918 1.00 90.62 176 LEU A N 1
ATOM 1467 C CA . LEU A 1 176 ? 4.704 2.291 6.707 1.00 90.62 176 LEU A CA 1
ATOM 1468 C C . LEU A 1 176 ? 4.992 3.692 6.156 1.00 90.62 176 LEU A C 1
ATOM 1470 O O . LEU A 1 176 ? 4.899 3.914 4.949 1.00 90.62 176 LEU A O 1
ATOM 1474 N N . LYS A 1 177 ? 5.374 4.630 7.027 1.00 86.38 177 LYS A N 1
ATOM 1475 C CA . LYS A 1 177 ? 5.713 5.995 6.627 1.00 86.38 177 LYS A CA 1
ATOM 1476 C C . LYS A 1 177 ? 7.043 6.135 5.890 1.00 86.38 177 LYS A C 1
ATOM 1478 O O . LYS A 1 177 ? 7.287 7.173 5.277 1.00 86.38 177 LYS A O 1
ATOM 1483 N N . ASN A 1 178 ? 7.925 5.142 5.967 1.00 88.25 178 ASN A N 1
ATOM 1484 C CA . ASN A 1 178 ? 9.248 5.261 5.375 1.00 88.25 178 ASN A CA 1
ATOM 1485 C C . ASN A 1 178 ? 9.167 5.117 3.851 1.00 88.25 178 ASN A C 1
ATOM 1487 O O . ASN A 1 178 ? 8.334 4.395 3.292 1.00 88.25 178 ASN A O 1
ATOM 1491 N N . LYS A 1 179 ? 10.056 5.837 3.170 1.00 88.00 179 LYS A N 1
ATOM 1492 C CA . LYS A 1 179 ? 10.229 5.748 1.721 1.00 88.00 179 LYS A CA 1
ATOM 1493 C C . LYS A 1 179 ? 10.879 4.414 1.355 1.00 88.00 179 LYS A C 1
ATOM 1495 O O . LYS A 1 179 ? 11.798 3.981 2.047 1.00 88.00 179 LYS A O 1
ATOM 1500 N N . LEU A 1 180 ? 10.446 3.791 0.259 1.00 90.75 180 LEU A N 1
ATOM 1501 C CA . LEU A 1 180 ? 11.128 2.606 -0.255 1.00 90.75 180 LEU A CA 1
ATOM 1502 C C . LEU A 1 180 ? 12.353 3.004 -1.065 1.00 90.75 180 LEU A C 1
ATOM 1504 O O . LEU A 1 180 ? 12.385 4.021 -1.761 1.00 90.75 180 LEU A O 1
ATOM 1508 N N . THR A 1 181 ? 13.362 2.151 -0.996 1.00 89.56 181 THR A N 1
ATOM 1509 C CA . THR A 1 181 ? 14.585 2.268 -1.785 1.00 89.56 181 THR A CA 1
ATOM 1510 C C . THR A 1 181 ? 14.897 0.923 -2.427 1.00 89.56 181 THR A C 1
ATOM 1512 O O . THR A 1 181 ? 14.351 -0.109 -2.041 1.00 89.56 181 THR A O 1
ATOM 1515 N N . THR A 1 182 ? 15.779 0.901 -3.423 1.00 84.12 182 THR A N 1
ATOM 1516 C CA . THR A 1 182 ? 16.183 -0.357 -4.073 1.00 84.12 182 THR A CA 1
ATOM 1517 C C . THR A 1 182 ? 16.881 -1.329 -3.113 1.00 84.12 182 THR A C 1
ATOM 1519 O O . THR A 1 182 ? 16.881 -2.537 -3.368 1.00 84.12 182 THR A O 1
ATOM 1522 N N . SER A 1 183 ? 17.451 -0.819 -2.016 1.00 87.56 183 SER A N 1
ATOM 1523 C CA . SER A 1 183 ? 18.107 -1.587 -0.953 1.00 87.56 183 SER A CA 1
ATOM 1524 C C . SER A 1 183 ? 17.201 -1.902 0.240 1.00 87.56 183 SER A C 1
ATOM 1526 O O . SER A 1 183 ? 17.477 -2.864 0.952 1.00 87.56 183 SER A O 1
ATOM 1528 N N . ASP A 1 184 ? 16.132 -1.134 0.455 1.00 91.81 184 ASP A N 1
ATOM 1529 C CA . ASP A 1 184 ? 15.219 -1.297 1.585 1.00 91.81 184 ASP A CA 1
ATOM 1530 C C . ASP A 1 184 ? 13.752 -1.243 1.139 1.00 91.81 184 ASP A C 1
ATOM 1532 O O . ASP A 1 184 ? 13.198 -0.181 0.837 1.00 91.81 184 ASP A O 1
ATOM 1536 N N . LEU A 1 185 ? 13.128 -2.424 1.137 1.00 93.94 185 LEU A N 1
ATOM 1537 C CA . LEU A 1 185 ? 11.700 -2.623 0.898 1.00 93.94 185 LEU A CA 1
ATOM 1538 C C . LEU A 1 185 ? 10.934 -2.989 2.180 1.00 93.94 185 LEU A C 1
ATOM 1540 O O . LEU A 1 185 ? 9.779 -3.401 2.113 1.00 93.94 185 LEU A O 1
ATOM 1544 N N . SER A 1 186 ? 11.550 -2.831 3.356 1.00 94.00 186 SER A N 1
ATOM 1545 C CA . SER A 1 186 ? 10.986 -3.230 4.656 1.00 94.00 186 SER A CA 1
ATOM 1546 C C . SER A 1 186 ? 9.719 -2.480 5.053 1.00 94.00 186 SER A C 1
ATOM 1548 O O . SER A 1 186 ? 9.110 -2.812 6.064 1.00 94.00 186 SER A O 1
ATOM 1550 N N . SER A 1 187 ? 9.343 -1.460 4.284 1.00 93.69 187 SER A N 1
ATOM 1551 C CA . SER A 1 187 ? 8.176 -0.613 4.521 1.00 93.69 187 SER A CA 1
ATOM 1552 C C . SER A 1 187 ? 7.049 -0.854 3.514 1.00 93.69 187 SER A C 1
ATOM 1554 O O . SER A 1 187 ? 6.036 -0.163 3.579 1.00 93.69 187 SER A O 1
ATOM 1556 N N . VAL A 1 188 ? 7.196 -1.819 2.590 1.00 95.44 188 VAL A N 1
ATOM 1557 C CA . VAL A 1 188 ? 6.081 -2.298 1.756 1.00 95.44 188 VAL A CA 1
ATOM 1558 C C . VAL A 1 188 ? 5.053 -2.910 2.688 1.00 95.44 188 VAL A C 1
ATOM 1560 O O . VAL A 1 188 ? 5.386 -3.837 3.417 1.00 95.44 188 VAL A O 1
ATOM 1563 N N . GLY A 1 189 ? 3.821 -2.425 2.669 1.00 95.94 189 GLY A N 1
ATOM 1564 C CA . GLY A 1 189 ? 2.790 -2.965 3.533 1.00 95.94 189 GLY A CA 1
ATOM 1565 C C . GLY A 1 189 ? 1.541 -2.118 3.605 1.00 95.94 189 GLY A C 1
ATOM 1566 O O . GLY A 1 189 ? 1.339 -1.172 2.842 1.00 95.94 189 GLY A O 1
ATOM 1567 N N . THR A 1 190 ? 0.672 -2.498 4.529 1.00 95.88 190 THR A N 1
ATOM 1568 C CA . THR A 1 190 ? -0.574 -1.792 4.778 1.00 95.88 190 THR A CA 1
ATOM 1569 C C . THR A 1 190 ? -1.131 -2.146 6.144 1.00 95.88 190 THR A C 1
ATOM 1571 O O . THR A 1 190 ? -0.962 -3.265 6.624 1.00 95.88 190 THR A O 1
ATOM 1574 N N . ASN A 1 191 ? -1.852 -1.206 6.741 1.00 94.06 191 ASN A N 1
ATOM 1575 C CA . ASN A 1 191 ? -2.675 -1.449 7.918 1.00 94.06 191 ASN A CA 1
ATOM 1576 C C . ASN A 1 191 ? -4.173 -1.502 7.601 1.00 94.06 191 ASN A C 1
ATOM 1578 O O . ASN A 1 191 ? -4.988 -1.361 8.501 1.00 94.06 191 ASN A O 1
ATOM 1582 N N . MET A 1 192 ? -4.557 -1.771 6.348 1.00 91.88 192 MET A N 1
ATOM 1583 C CA . MET A 1 192 ? -5.957 -1.980 5.954 1.00 91.88 192 MET A CA 1
ATOM 1584 C C . MET A 1 192 ? -6.695 -3.013 6.815 1.00 91.88 192 MET A C 1
ATOM 1586 O O . MET A 1 192 ? -7.893 -2.871 7.017 1.00 91.88 192 MET A O 1
ATOM 1590 N N . GLY A 1 193 ? -6.004 -4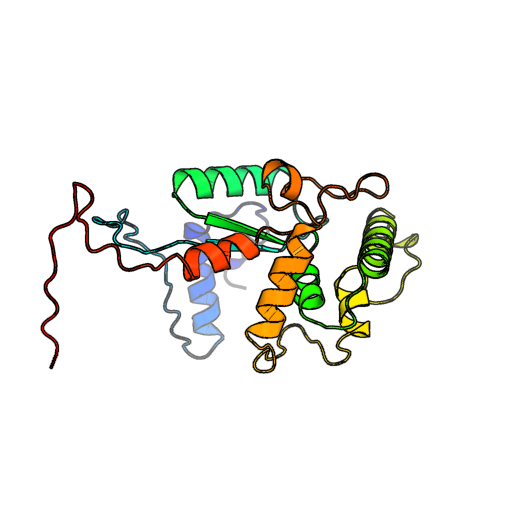.015 7.370 1.00 88.19 193 GLY A N 1
ATOM 1591 C CA . GLY A 1 193 ? -6.607 -4.947 8.331 1.00 88.19 193 GLY A CA 1
ATOM 1592 C C . GLY A 1 193 ? -7.239 -4.245 9.541 1.00 88.19 193 GLY A C 1
ATOM 1593 O O . GLY A 1 193 ? -8.335 -4.618 9.947 1.00 88.19 193 GLY A O 1
ATOM 1594 N N . GLU A 1 194 ? -6.620 -3.168 10.038 1.00 87.25 194 GLU A N 1
ATOM 1595 C CA . GLU A 1 194 ? -7.129 -2.384 11.171 1.00 87.25 194 GLU A CA 1
ATOM 1596 C C . GLU A 1 194 ? -8.485 -1.742 10.849 1.00 87.25 194 GLU A C 1
ATOM 1598 O O . GLU A 1 194 ? -9.346 -1.675 11.719 1.00 87.25 194 GLU A O 1
ATOM 1603 N N . LEU A 1 195 ? -8.730 -1.335 9.594 1.00 83.94 195 LEU A N 1
ATOM 1604 C CA . LEU A 1 195 ? -10.044 -0.837 9.171 1.00 83.94 195 LEU A CA 1
ATOM 1605 C C . LEU A 1 195 ? -11.124 -1.906 9.361 1.00 83.94 195 LEU A C 1
ATOM 1607 O O . LEU A 1 195 ? -12.202 -1.610 9.869 1.00 83.94 195 LEU A O 1
ATOM 1611 N N . PHE A 1 196 ? -10.849 -3.152 8.977 1.00 82.88 196 PHE A N 1
ATOM 1612 C CA . PHE A 1 196 ? -11.823 -4.231 9.132 1.00 82.88 196 PHE A CA 1
ATOM 1613 C C . PHE A 1 196 ? -12.003 -4.632 10.592 1.00 82.88 196 PHE A C 1
ATOM 1615 O O . PHE A 1 196 ? -13.122 -4.949 10.982 1.00 82.88 196 PHE A O 1
ATOM 1622 N N . ASP A 1 197 ? -10.956 -4.567 11.412 1.00 78.50 197 ASP A N 1
ATOM 1623 C CA . ASP A 1 197 ? -11.086 -4.760 12.856 1.00 78.50 197 ASP A CA 1
ATOM 1624 C C . ASP A 1 197 ? -11.968 -3.669 13.477 1.00 78.50 197 ASP A C 1
ATOM 1626 O O . ASP A 1 197 ? -12.865 -3.989 14.249 1.00 78.50 197 ASP A O 1
ATOM 1630 N N . LEU A 1 198 ? -11.797 -2.399 13.093 1.00 73.69 198 LEU A N 1
ATOM 1631 C CA . LEU A 1 198 ? -12.671 -1.299 13.530 1.00 73.69 198 LEU A CA 1
ATOM 1632 C C . LEU A 1 198 ? -14.133 -1.530 13.117 1.00 73.69 198 LEU A C 1
ATOM 1634 O O . LEU A 1 198 ? -15.039 -1.334 13.920 1.00 73.69 198 LEU A O 1
ATOM 1638 N N . LEU A 1 199 ? -14.367 -1.994 11.886 1.00 70.38 199 LEU A N 1
ATOM 1639 C CA . LEU A 1 199 ? -15.714 -2.291 11.384 1.00 70.38 199 LEU A CA 1
ATOM 1640 C C . LEU A 1 199 ? -16.341 -3.535 12.040 1.00 70.38 199 LEU A C 1
ATOM 1642 O O . LEU A 1 199 ? -17.558 -3.594 12.195 1.00 70.38 199 LEU A O 1
ATOM 1646 N N . ASN A 1 200 ? -15.533 -4.530 12.422 1.00 67.50 200 ASN A N 1
ATOM 1647 C CA . ASN A 1 200 ? -15.994 -5.774 13.048 1.00 67.50 200 ASN A CA 1
ATOM 1648 C C . ASN A 1 200 ? -16.137 -5.665 14.575 1.00 67.50 200 ASN A C 1
ATOM 1650 O O . ASN A 1 200 ? -16.957 -6.374 15.153 1.00 67.50 200 ASN A O 1
ATOM 1654 N N . ASN A 1 201 ? -15.376 -4.781 15.227 1.00 58.12 201 ASN A N 1
ATOM 1655 C CA . ASN A 1 201 ? -15.445 -4.518 16.669 1.00 58.12 201 ASN A CA 1
ATOM 1656 C C . ASN A 1 201 ? -16.669 -3.680 17.075 1.00 58.12 201 ASN A C 1
ATOM 1658 O O . ASN A 1 201 ? -16.776 -3.280 18.232 1.00 58.12 201 ASN A O 1
ATOM 1662 N N . VAL A 1 202 ? -17.642 -3.497 16.175 1.00 52.47 202 VAL A N 1
ATOM 1663 C CA . VAL A 1 202 ? -19.024 -3.132 16.517 1.00 52.47 202 VAL A CA 1
ATOM 1664 C C . VAL A 1 202 ? -19.700 -4.333 17.204 1.00 52.47 202 VAL A C 1
ATOM 1666 O O . VAL A 1 202 ? -20.678 -4.905 16.726 1.00 52.47 202 VAL A O 1
ATOM 1669 N N . ILE A 1 203 ? -19.144 -4.761 18.338 1.00 43.38 203 ILE A N 1
ATOM 1670 C CA . ILE A 1 203 ? -19.893 -5.493 19.351 1.00 43.38 203 ILE A CA 1
ATOM 1671 C C . ILE A 1 203 ? -20.649 -4.422 20.128 1.00 43.38 203 ILE A C 1
ATOM 1673 O O . ILE A 1 203 ? -20.057 -3.494 20.672 1.00 43.38 203 ILE A O 1
ATOM 1677 N N . VAL A 1 204 ? -21.974 -4.552 20.126 1.00 44.34 204 VAL A N 1
ATOM 1678 C CA . VAL A 1 204 ? -22.897 -3.827 20.998 1.00 44.34 204 VAL A CA 1
ATOM 1679 C C . VAL A 1 204 ? -22.459 -4.082 22.439 1.00 44.34 204 VAL A C 1
ATOM 1681 O O . VAL A 1 204 ? -22.752 -5.141 22.991 1.00 44.34 204 VAL A O 1
ATOM 1684 N N . ASP A 1 205 ? -21.700 -3.162 23.027 1.00 36.91 205 ASP A N 1
ATOM 1685 C CA . ASP A 1 205 ? -21.432 -3.199 24.458 1.00 36.91 205 ASP A CA 1
ATOM 1686 C C . ASP A 1 205 ? -22.600 -2.497 25.163 1.00 36.91 205 ASP A C 1
ATOM 1688 O O . ASP A 1 205 ? -22.727 -1.273 25.143 1.00 36.91 205 ASP A O 1
ATOM 1692 N N . ASP A 1 206 ? -23.487 -3.304 25.752 1.00 38.16 206 ASP A N 1
ATOM 1693 C CA . ASP A 1 206 ? -24.605 -2.895 26.617 1.00 38.16 206 ASP A CA 1
ATOM 1694 C C . ASP A 1 206 ? -24.128 -2.356 27.984 1.00 38.16 206 ASP A C 1
ATOM 1696 O O . ASP A 1 206 ? -24.919 -2.210 28.920 1.00 38.16 206 ASP A O 1
ATOM 1700 N N . SER A 1 207 ? -22.838 -2.048 28.148 1.00 33.47 207 SER A N 1
ATOM 1701 C CA . SER A 1 207 ? -22.320 -1.446 29.371 1.00 33.47 207 SER A CA 1
ATOM 1702 C C . SER A 1 207 ? -21.987 0.041 29.168 1.00 33.47 207 SER A C 1
ATOM 1704 O O . SER A 1 207 ? -21.142 0.397 28.344 1.00 33.47 207 SER A O 1
ATOM 1706 N N . PRO A 1 208 ? -22.639 0.962 29.909 1.00 32.91 208 PRO A N 1
ATOM 1707 C CA . PRO A 1 208 ? -22.325 2.375 29.804 1.00 32.91 208 PRO A CA 1
ATOM 1708 C C . PRO A 1 208 ? -20.931 2.608 30.382 1.00 32.91 208 PRO A C 1
ATOM 1710 O O . PRO A 1 208 ? -20.720 2.598 31.597 1.00 32.91 208 PRO A O 1
ATOM 1713 N N . SER A 1 209 ? -19.970 2.863 29.497 1.00 37.19 209 SER A N 1
ATOM 1714 C CA . SER A 1 209 ? -18.750 3.571 29.866 1.00 37.19 209 SER A CA 1
ATOM 1715 C C . SER A 1 209 ? -19.165 4.907 30.503 1.00 37.19 209 SER A C 1
ATOM 1717 O O . SER A 1 209 ? -20.129 5.527 30.033 1.00 37.19 209 SER A O 1
ATOM 1719 N N . PRO A 1 210 ? -18.506 5.357 31.584 1.00 34.03 210 PRO A N 1
ATOM 1720 C CA . PRO A 1 210 ? -18.948 6.522 32.341 1.00 34.03 210 PRO A CA 1
ATOM 1721 C C . PRO A 1 210 ? -18.922 7.761 31.438 1.00 34.03 210 PRO A C 1
ATOM 1723 O O . PRO A 1 210 ? -17.861 8.287 31.118 1.00 34.03 210 PRO A O 1
ATOM 1726 N N . GLY A 1 211 ? -20.108 8.182 30.994 1.00 35.19 211 GLY A N 1
ATOM 1727 C CA . GLY A 1 211 ? -20.296 9.276 30.040 1.00 35.19 211 GLY A CA 1
ATOM 1728 C C . GLY A 1 211 ? -21.484 9.111 29.087 1.00 35.19 211 GLY A C 1
ATOM 1729 O O . GLY A 1 211 ? -21.971 10.116 28.578 1.00 35.19 211 GLY A O 1
ATOM 1730 N N . ASN A 1 212 ? -22.002 7.896 28.882 1.00 34.84 212 ASN A N 1
ATOM 1731 C CA . ASN A 1 212 ? -23.074 7.670 27.906 1.00 34.84 212 ASN A CA 1
ATOM 1732 C C . ASN A 1 212 ? -24.462 7.581 28.564 1.00 34.84 212 ASN A C 1
ATOM 1734 O O . ASN A 1 212 ? -24.720 6.722 29.407 1.00 34.84 212 ASN A O 1
ATOM 1738 N N . ILE A 1 213 ? -25.366 8.482 28.161 1.00 29.66 213 ILE A N 1
ATOM 1739 C CA . ILE A 1 213 ? -26.800 8.418 28.477 1.00 29.66 213 ILE A CA 1
ATOM 1740 C C . ILE A 1 213 ? -27.399 7.231 27.700 1.00 29.66 213 ILE A C 1
ATOM 1742 O O . ILE A 1 213 ? -27.207 7.159 26.485 1.00 29.66 213 ILE A O 1
ATOM 1746 N N . PRO A 1 214 ? -28.123 6.303 28.350 1.00 30.02 214 PRO A N 1
ATOM 1747 C CA . PRO A 1 214 ? -28.690 5.142 27.675 1.00 30.02 214 PRO A CA 1
ATOM 1748 C C . PRO A 1 214 ? -29.867 5.550 26.780 1.00 30.02 214 PRO A C 1
ATOM 1750 O O . PRO A 1 214 ? -30.810 6.198 27.237 1.00 30.02 214 PRO A O 1
ATOM 1753 N N . ILE A 1 215 ? -29.837 5.131 25.514 1.00 32.09 215 ILE A N 1
ATOM 1754 C CA . ILE A 1 215 ? -30.975 5.238 24.595 1.00 32.09 215 ILE A CA 1
ATOM 1755 C C . ILE A 1 215 ? -31.649 3.866 24.531 1.00 32.09 215 ILE A C 1
ATOM 1757 O O . ILE A 1 215 ? -31.079 2.907 24.017 1.00 32.09 215 ILE A O 1
ATOM 1761 N N . TYR A 1 216 ? -32.872 3.775 25.052 1.00 29.91 216 TYR A N 1
ATOM 1762 C CA . TYR A 1 216 ? -33.734 2.609 24.864 1.00 29.91 216 TYR A CA 1
ATOM 1763 C C . TYR A 1 216 ? -34.310 2.630 23.447 1.00 29.91 216 TYR A C 1
ATOM 1765 O O . TYR A 1 216 ? -35.014 3.569 23.077 1.00 29.91 216 TYR A O 1
ATOM 1773 N N . ILE A 1 217 ? -34.048 1.582 22.668 1.00 32.31 217 ILE A N 1
ATOM 1774 C CA . ILE A 1 217 ? -34.719 1.358 21.386 1.00 32.31 217 ILE A CA 1
ATOM 1775 C C . ILE A 1 217 ? -35.851 0.356 21.624 1.00 32.31 217 ILE A C 1
ATOM 1777 O O . ILE A 1 217 ? -35.611 -0.842 21.784 1.00 32.31 217 ILE A O 1
ATOM 1781 N N . GLU A 1 218 ? -37.094 0.841 21.653 1.00 30.34 218 GLU A N 1
ATOM 1782 C CA . GLU A 1 218 ? -38.269 -0.029 21.569 1.00 30.34 218 GLU A CA 1
ATOM 1783 C C . GLU A 1 218 ? -38.310 -0.685 20.186 1.00 30.34 218 GLU A C 1
ATOM 1785 O O . GLU A 1 218 ? -38.415 -0.015 19.157 1.00 30.34 218 GLU A O 1
ATOM 1790 N N . ARG A 1 219 ? -38.233 -2.017 20.161 1.00 34.91 219 ARG A N 1
ATOM 1791 C CA . ARG A 1 219 ? -38.475 -2.800 18.949 1.00 34.91 219 ARG A CA 1
ATOM 1792 C C . ARG A 1 219 ? -39.978 -2.828 18.673 1.00 34.91 219 ARG A C 1
ATOM 1794 O O . ARG A 1 219 ? -40.744 -3.266 19.531 1.00 34.91 219 ARG A O 1
ATOM 1801 N N . ARG A 1 220 ? -40.378 -2.397 17.477 1.00 36.38 220 ARG A N 1
ATOM 1802 C CA . ARG A 1 220 ? -41.660 -2.761 16.862 1.00 36.38 220 ARG A CA 1
ATOM 1803 C C . ARG A 1 220 ? -41.421 -3.761 15.747 1.00 36.38 220 ARG A C 1
ATOM 1805 O O . ARG A 1 220 ? -40.405 -3.592 15.038 1.00 36.38 220 ARG A O 1
#

Solvent-accessible surface area (backbone atoms only — not comparable to full-atom values): 13695 Å² total; per-residue (Å²): 132,55,83,73,56,65,72,55,78,83,51,98,77,72,60,64,83,76,46,49,65,57,53,51,54,55,45,60,76,74,42,79,88,71,83,73,81,71,84,66,74,89,73,74,62,78,71,90,76,84,84,81,81,82,49,75,47,80,44,64,37,56,72,85,84,50,61,65,75,53,56,57,49,52,54,52,50,29,58,77,70,70,35,49,79,31,42,25,25,59,32,56,45,46,60,59,37,40,39,45,88,86,57,52,70,66,63,46,51,52,30,37,45,50,30,43,48,44,68,72,40,59,80,90,70,43,82,81,82,79,76,50,17,40,52,40,50,28,43,75,80,41,72,82,72,50,102,80,59,84,62,86,83,68,44,73,68,29,50,52,46,21,44,60,54,38,68,82,31,45,51,51,66,87,43,45,65,49,74,76,45,78,90,42,63,80,24,44,26,32,30,58,52,56,56,53,49,62,67,63,64,71,64,86,71,93,64,72,60,96,85,59,82,86,81,84,80,84,85,128

pLDDT: mean 74.29, std 21.07, range [29.66, 98.06]

Sequence (220 aa):
MLESEEKLIDKHHLDVRSVLPIVKEYMSKRYEPYDFEEIIPEDFEPPVSFGNNHYVMIVDRDQFTLGNDNIDLEVNNCKKMQYSLIVTNPNFEFWIALHFDAYNHDKMICNIKEMIDQQSKPTEDRTATGELGPLKYLLTLYPEYKKRTNFDFITKEMVNKAIERSKQYPSDMKKLKNKLTTSDLSSVGTNMGELFDLLNNVIVDDSPSPGNIPIYIERR

Foldseek 3Di:
DDPLVVVPPPDPDDDCVSCVVVVVVVDVVPDPDDPPPPPPPPDPPVDQDDPQDAAEAEDFAPLLPDDLVVVVVVVVVCVVSVHHYKYAPNGPLLLVLQLFPPDDDVVLVVQQLLVQVQSVDDVVPRPDDDDTHSVVVSCVRPVPDDPPDDPPVRDPNSNVSSLVVLVVADADPVLLSDRDHNVDPNNRGIVVNVVVVSVVPPPPDPDDDPRDDDDDDDDD